Protein AF-A0A0L0FRS9-F1 (afdb_monomer_lite)

Structure (mmCIF, N/CA/C/O backbone):
data_AF-A0A0L0FRS9-F1
#
_entry.id   AF-A0A0L0FRS9-F1
#
loop_
_atom_site.group_PDB
_atom_site.id
_atom_site.type_symbol
_atom_site.label_atom_id
_atom_site.label_alt_id
_atom_site.label_comp_id
_atom_site.label_asym_id
_atom_site.label_entity_id
_atom_site.label_seq_id
_atom_site.pdbx_PDB_ins_code
_atom_site.Cartn_x
_atom_site.Cartn_y
_atom_site.Cartn_z
_atom_site.occupancy
_atom_site.B_iso_or_equiv
_atom_site.auth_seq_id
_atom_site.auth_comp_id
_atom_site.auth_asym_id
_atom_site.auth_atom_id
_atom_site.pdbx_PDB_model_num
ATOM 1 N N . MET A 1 1 ? -56.868 -21.642 23.048 1.00 37.38 1 MET A N 1
ATOM 2 C CA . MET A 1 1 ? -56.688 -20.614 21.999 1.00 37.38 1 MET A CA 1
ATOM 3 C C . MET A 1 1 ? -56.223 -19.341 22.677 1.00 37.38 1 MET A C 1
ATOM 5 O O . MET A 1 1 ? -56.999 -18.758 23.416 1.00 37.38 1 MET A O 1
ATOM 9 N N . VAL A 1 2 ? -54.951 -18.974 22.516 1.00 38.16 2 VAL A N 1
ATOM 10 C CA . VAL A 1 2 ? -54.366 -17.758 23.103 1.00 38.16 2 VAL A CA 1
ATOM 11 C C . VAL A 1 2 ? -53.913 -16.882 21.944 1.00 38.16 2 VAL A C 1
ATOM 13 O O . VAL A 1 2 ? -52.979 -17.229 21.225 1.00 38.16 2 VAL A O 1
ATOM 16 N N . THR A 1 3 ? -54.625 -15.785 21.719 1.00 43.91 3 THR A N 1
ATOM 17 C CA . THR A 1 3 ? -54.303 -14.770 20.715 1.00 43.91 3 THR A CA 1
ATOM 18 C C . THR A 1 3 ? -53.124 -13.932 21.205 1.00 43.91 3 THR A C 1
ATOM 20 O O . THR A 1 3 ? -53.215 -13.265 22.235 1.00 43.91 3 THR A O 1
ATOM 23 N N . LYS A 1 4 ? -52.000 -13.988 20.480 1.00 41.03 4 LYS A N 1
ATOM 24 C CA . LYS A 1 4 ? -50.838 -13.119 20.706 1.00 41.03 4 LYS A CA 1
ATOM 25 C C . LYS A 1 4 ? -51.146 -11.714 20.188 1.00 41.03 4 LYS A C 1
ATOM 27 O O . LYS A 1 4 ? -51.546 -11.548 19.042 1.00 41.03 4 LYS A O 1
ATOM 32 N N . ASN A 1 5 ? -50.946 -10.730 21.055 1.00 41.44 5 ASN A N 1
ATOM 33 C CA . ASN A 1 5 ? -51.099 -9.307 20.781 1.00 41.44 5 ASN A CA 1
ATOM 34 C C . ASN A 1 5 ? -49.803 -8.786 20.120 1.00 41.44 5 ASN A C 1
ATOM 36 O O . ASN A 1 5 ? -48.741 -8.867 20.734 1.00 41.44 5 ASN A O 1
ATOM 40 N N . THR A 1 6 ? -49.863 -8.323 18.867 1.00 46.88 6 THR A N 1
ATOM 41 C CA . THR A 1 6 ? -48.696 -7.955 18.029 1.00 46.88 6 THR A CA 1
ATOM 42 C C . THR A 1 6 ? -48.526 -6.444 17.807 1.00 46.88 6 THR A C 1
ATOM 44 O O . THR A 1 6 ? -47.939 -6.038 16.810 1.00 46.88 6 THR A O 1
ATOM 47 N N . ASN A 1 7 ? -48.993 -5.591 18.721 1.00 46.62 7 ASN A N 1
ATOM 48 C CA . ASN A 1 7 ? -49.050 -4.136 18.499 1.00 46.62 7 ASN A CA 1
ATOM 49 C C . ASN A 1 7 ? -48.076 -3.301 19.354 1.00 46.62 7 ASN A C 1
ATOM 51 O O . ASN A 1 7 ? -48.484 -2.295 19.920 1.00 46.62 7 ASN A O 1
ATOM 55 N N . THR A 1 8 ? -46.789 -3.660 19.446 1.00 47.56 8 THR A N 1
ATOM 56 C CA . THR A 1 8 ? -45.840 -2.889 20.292 1.00 47.56 8 THR A CA 1
ATOM 57 C C . THR A 1 8 ? -44.592 -2.344 19.594 1.00 47.56 8 THR A C 1
ATOM 59 O O . THR A 1 8 ? -43.679 -1.887 20.274 1.00 47.56 8 THR A O 1
ATOM 62 N N . TYR A 1 9 ? -44.528 -2.335 18.257 1.00 43.47 9 TYR A N 1
ATOM 63 C CA . TYR A 1 9 ? -43.332 -1.852 17.535 1.00 43.47 9 TYR A CA 1
ATOM 64 C C . TYR A 1 9 ? -43.562 -0.686 16.560 1.00 43.47 9 TYR A C 1
ATOM 66 O O . TYR A 1 9 ? -42.616 -0.269 15.901 1.00 43.47 9 TYR A O 1
ATOM 74 N N . ALA A 1 10 ? -44.773 -0.125 16.473 1.00 44.00 10 ALA A N 1
ATOM 75 C CA . ALA A 1 10 ? -45.088 0.890 15.459 1.00 44.00 10 ALA A CA 1
ATOM 76 C C . ALA A 1 10 ? -44.989 2.359 15.931 1.00 44.00 10 ALA A C 1
ATOM 78 O O . ALA A 1 10 ? -45.023 3.254 15.096 1.00 44.00 10 ALA A O 1
ATOM 79 N N . GLU A 1 11 ? -44.823 2.643 17.228 1.00 46.72 11 GLU A N 1
ATOM 80 C CA . GLU A 1 11 ? -44.980 4.018 17.756 1.00 46.72 11 GLU A CA 1
ATOM 81 C C . GLU A 1 11 ? -43.671 4.791 18.016 1.00 46.72 11 GLU A C 1
ATOM 83 O O . GLU A 1 11 ? -43.695 5.871 18.594 1.00 46.72 11 GLU A O 1
ATOM 88 N N . ALA A 1 12 ? -42.509 4.297 17.575 1.00 47.94 12 ALA A N 1
ATOM 89 C CA . ALA A 1 12 ? -41.225 4.960 17.856 1.00 47.94 12 ALA A CA 1
ATOM 90 C C . ALA A 1 12 ? -40.690 5.881 16.735 1.00 47.94 12 ALA A C 1
ATOM 92 O O . ALA A 1 12 ? -39.580 6.390 16.868 1.00 47.94 12 ALA A O 1
ATOM 93 N N . TYR A 1 13 ? -41.427 6.096 15.636 1.00 48.31 13 TYR A N 1
ATOM 94 C CA . TYR A 1 13 ? -40.872 6.715 14.414 1.00 48.31 13 TYR A CA 1
ATOM 95 C C . TYR A 1 13 ? -41.538 8.013 13.925 1.00 48.31 13 TYR A C 1
ATOM 97 O O . TYR A 1 13 ? -41.206 8.491 12.843 1.00 48.31 13 TYR A O 1
ATOM 105 N N . THR A 1 14 ? -42.430 8.637 14.695 1.00 45.31 14 THR A N 1
ATOM 106 C CA . THR A 1 14 ? -43.200 9.814 14.236 1.00 45.31 14 THR A CA 1
ATOM 107 C C . THR A 1 14 ? -42.807 11.123 14.927 1.00 45.31 14 THR A C 1
ATOM 109 O O . THR A 1 14 ? -43.675 11.872 15.363 1.00 45.31 14 THR A O 1
ATOM 112 N N . GLY A 1 15 ? -41.508 11.420 15.044 1.00 51.38 15 GLY A N 1
ATOM 113 C CA . GLY A 1 15 ? -41.065 12.644 15.728 1.00 51.38 15 GLY A CA 1
ATOM 114 C C . GLY A 1 15 ? -39.649 13.129 15.422 1.00 51.38 15 GLY A C 1
ATOM 115 O O . GLY A 1 15 ? -38.992 13.632 16.326 1.00 51.38 15 GLY A O 1
ATOM 116 N N . ILE A 1 16 ? -39.148 12.966 14.192 1.00 53.19 16 ILE A N 1
ATOM 117 C CA . ILE A 1 16 ? -37.886 13.603 13.777 1.00 53.19 16 ILE A CA 1
ATOM 118 C C . ILE A 1 16 ? -38.237 14.828 12.932 1.00 53.19 16 ILE A C 1
ATOM 120 O O . ILE A 1 16 ? -38.510 14.724 11.738 1.00 53.19 16 ILE A O 1
ATOM 124 N N . GLU A 1 17 ? -38.273 15.987 13.586 1.00 50.19 17 GLU A N 1
ATOM 125 C CA . GLU A 1 17 ? -38.340 17.288 12.924 1.00 50.19 17 GLU A CA 1
ATOM 126 C C . GLU A 1 17 ? -37.069 17.521 12.087 1.00 50.19 17 GLU A C 1
ATOM 128 O O . GLU A 1 17 ? -35.946 17.217 12.499 1.00 50.19 17 GLU A O 1
ATOM 133 N N . SER A 1 18 ? -37.256 18.060 10.883 1.00 51.78 18 SER A N 1
ATOM 134 C CA . SER A 1 18 ? -36.293 18.140 9.777 1.00 51.78 18 SER A CA 1
ATOM 135 C C . SER A 1 18 ? -35.159 19.169 9.943 1.00 51.78 18 SER A C 1
ATOM 137 O O . SER A 1 18 ? -34.727 19.763 8.956 1.00 51.78 18 SER A O 1
ATOM 139 N N . HIS A 1 19 ? -34.671 19.409 11.163 1.00 51.22 19 HIS A N 1
ATOM 140 C CA . HIS A 1 19 ? -33.662 20.444 11.444 1.00 51.22 19 HIS A CA 1
ATOM 141 C C . HIS A 1 19 ? -32.452 19.977 12.266 1.00 51.22 19 HIS A C 1
ATOM 143 O O . HIS A 1 19 ? -31.653 20.804 12.697 1.00 51.22 19 HIS A O 1
ATOM 149 N N . THR A 1 20 ? -32.264 18.673 12.467 1.00 54.16 20 THR A N 1
ATOM 150 C CA . THR A 1 20 ? -31.063 18.162 13.146 1.00 54.16 20 THR A CA 1
ATOM 151 C C . THR A 1 20 ? -29.891 18.035 12.173 1.00 54.16 20 THR A C 1
ATOM 153 O O . THR A 1 20 ? -29.997 17.396 11.126 1.00 54.16 20 THR A O 1
ATOM 156 N N . GLU A 1 21 ? -28.760 18.666 12.508 1.00 57.66 21 GLU A N 1
ATOM 157 C CA . GLU A 1 21 ? -27.527 18.550 11.728 1.00 57.66 21 GLU A CA 1
ATOM 158 C C . GLU A 1 21 ? -27.094 17.073 11.616 1.00 57.66 21 GLU A C 1
ATOM 160 O O . GLU A 1 21 ? -27.152 16.339 12.609 1.00 57.66 21 GLU A O 1
ATOM 165 N N . PRO A 1 22 ? -26.581 16.621 10.454 1.00 63.94 22 PRO A N 1
ATOM 166 C CA . 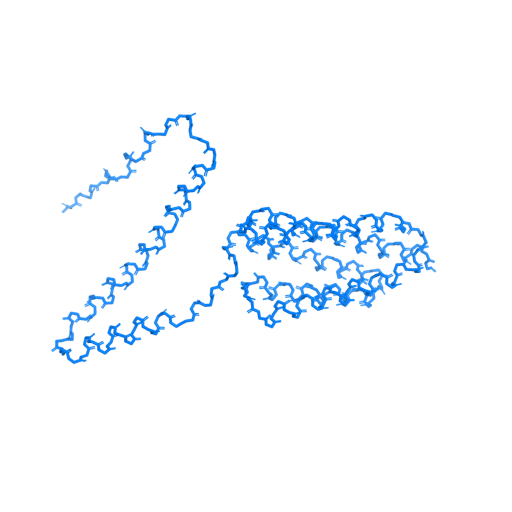PRO A 1 22 ? -26.162 15.231 10.237 1.00 63.94 22 PRO A CA 1
ATOM 167 C C . PRO A 1 22 ? -25.192 14.681 11.299 1.00 63.94 22 PRO A C 1
ATOM 169 O O . PRO A 1 22 ? -25.217 13.489 11.608 1.00 63.94 22 PRO A O 1
ATOM 172 N N . ALA A 1 23 ? -24.368 15.545 11.902 1.00 57.12 23 ALA A N 1
ATOM 173 C CA . ALA A 1 23 ? -23.442 15.181 12.974 1.00 57.12 23 ALA A CA 1
ATOM 174 C C . ALA A 1 23 ? -24.155 14.741 14.270 1.00 57.12 23 ALA A C 1
ATOM 176 O O . ALA A 1 23 ? -23.686 13.832 14.957 1.00 57.12 23 ALA A O 1
ATOM 177 N N . GLN A 1 24 ? -25.312 15.331 14.587 1.00 57.97 24 GLN A N 1
ATOM 178 C CA . GLN A 1 24 ? -26.098 14.984 15.775 1.00 57.97 24 GLN A CA 1
ATOM 179 C C . GLN A 1 24 ? -26.819 13.645 15.596 1.00 57.97 24 GLN A C 1
ATOM 181 O O . GLN A 1 24 ? -26.831 12.821 16.512 1.00 57.97 24 GLN A O 1
ATOM 186 N N . VAL A 1 25 ? -27.328 13.379 14.389 1.00 61.56 25 VAL A N 1
ATOM 187 C CA . VAL A 1 25 ? -27.916 12.078 14.032 1.00 61.56 25 VAL A CA 1
ATOM 188 C C . VAL A 1 25 ? -26.867 10.968 14.147 1.00 61.56 25 VAL A C 1
ATOM 190 O O . VAL A 1 25 ? -27.149 9.901 14.694 1.00 61.56 25 VAL A O 1
ATOM 193 N N . TYR A 1 26 ? -25.629 11.234 13.719 1.00 57.38 26 TYR A N 1
ATOM 194 C CA . TYR A 1 26 ? -24.522 10.285 13.836 1.00 57.38 26 TYR A CA 1
ATOM 195 C C . TYR A 1 26 ? -24.158 9.968 15.295 1.00 57.38 26 TYR A C 1
ATOM 197 O O . TYR A 1 26 ? -24.044 8.798 15.666 1.00 57.38 26 TYR A O 1
ATOM 205 N N . GLN A 1 27 ? -24.044 10.990 16.151 1.00 60.09 27 GLN A N 1
ATOM 206 C CA . GLN A 1 27 ? -23.798 10.793 17.585 1.00 60.09 27 GLN A CA 1
ATOM 207 C C . GLN A 1 27 ? -24.930 10.008 18.264 1.00 60.09 27 GLN A C 1
ATOM 209 O O . GLN A 1 27 ? -24.672 9.130 19.091 1.00 60.09 27 GLN A O 1
ATOM 214 N N . GLN A 1 28 ? -26.183 10.262 17.883 1.00 62.50 28 GLN A N 1
ATOM 215 C CA . GLN A 1 28 ? -27.337 9.557 18.434 1.00 62.50 28 GLN A CA 1
ATOM 216 C C . GLN A 1 28 ? -27.402 8.090 17.974 1.00 62.50 28 GLN A C 1
ATOM 218 O O . GLN A 1 28 ? -27.728 7.210 18.773 1.00 62.50 28 GLN A O 1
ATOM 223 N N . MET A 1 29 ? -27.021 7.790 16.729 1.00 53.00 29 MET A N 1
ATOM 224 C CA . MET A 1 29 ? -26.897 6.411 16.237 1.00 53.00 29 MET A CA 1
ATOM 225 C C . MET A 1 29 ? -25.756 5.647 16.923 1.00 53.00 29 MET A C 1
ATOM 227 O O . MET A 1 29 ? -25.949 4.490 17.304 1.00 53.00 29 MET A O 1
ATOM 231 N N . GLN A 1 30 ? -24.608 6.290 17.161 1.00 63.16 30 GLN A N 1
ATOM 232 C CA . GLN A 1 30 ? -23.502 5.718 17.943 1.00 63.16 30 GLN A CA 1
ATOM 233 C C . GLN A 1 30 ? -23.942 5.407 19.387 1.00 63.16 30 GLN A C 1
ATOM 235 O O . GLN A 1 30 ? -23.696 4.309 19.889 1.00 63.16 30 GLN A O 1
ATOM 240 N N . TYR A 1 31 ? -24.703 6.306 20.019 1.00 58.38 31 TYR A N 1
ATOM 241 C CA . TYR A 1 31 ? -25.291 6.079 21.344 1.00 58.38 31 TYR A CA 1
ATOM 242 C C . TYR A 1 31 ? -26.267 4.886 21.370 1.00 58.38 31 TYR A C 1
ATOM 244 O O . TYR A 1 31 ? -26.213 4.046 22.272 1.00 58.38 31 TYR A O 1
ATOM 252 N N . ILE A 1 32 ? -27.142 4.756 20.365 1.00 51.16 32 ILE A N 1
ATOM 253 C CA . ILE A 1 32 ? -28.101 3.641 20.262 1.00 51.16 32 ILE A CA 1
ATOM 254 C C . ILE A 1 32 ? -27.383 2.307 19.996 1.00 51.16 32 ILE A C 1
ATOM 256 O O . ILE A 1 32 ? -27.728 1.297 20.617 1.00 51.16 32 ILE A O 1
ATOM 260 N N . SER A 1 33 ? -26.362 2.298 19.134 1.00 46.59 33 SER A N 1
ATOM 261 C CA . SER A 1 33 ? -25.529 1.122 18.846 1.00 46.59 33 SER A CA 1
ATOM 262 C C . SER A 1 33 ? -24.815 0.625 20.103 1.00 46.59 33 SER A C 1
ATOM 264 O O . SER A 1 33 ? -24.936 -0.554 20.456 1.00 46.59 33 SER A O 1
ATOM 266 N N . GLN A 1 34 ? -24.184 1.532 20.859 1.00 46.06 34 GLN A N 1
ATOM 267 C CA . GLN A 1 34 ? -23.571 1.204 22.148 1.00 46.06 34 GLN A CA 1
ATOM 268 C C . GLN A 1 34 ? -24.597 0.620 23.124 1.00 46.06 34 GLN A C 1
ATOM 270 O O . GLN A 1 34 ? -24.353 -0.439 23.701 1.00 46.06 34 GLN A O 1
ATOM 275 N N . ARG A 1 35 ? -25.791 1.220 23.228 1.00 47.22 35 ARG A N 1
ATOM 276 C CA . ARG A 1 35 ? -26.872 0.737 24.104 1.00 47.22 35 ARG A CA 1
ATOM 277 C C . ARG A 1 35 ? -27.397 -0.646 23.701 1.00 47.22 35 ARG A C 1
ATOM 279 O O . ARG A 1 35 ? -27.807 -1.416 24.570 1.00 47.22 35 ARG A O 1
ATOM 286 N N . SER A 1 36 ? -27.391 -0.980 22.409 1.00 41.66 36 SER A N 1
ATOM 287 C CA . SER A 1 36 ? -27.790 -2.304 21.910 1.00 41.66 36 SER A CA 1
ATOM 288 C C . SER A 1 36 ? -26.785 -3.393 22.301 1.00 41.66 36 SER A C 1
ATOM 290 O O . SER A 1 36 ? -27.190 -4.442 22.805 1.00 41.66 36 SER A O 1
ATOM 292 N N . LYS A 1 37 ? -25.478 -3.099 22.206 1.00 44.72 37 LYS A N 1
ATOM 293 C CA . LYS A 1 37 ? -24.411 -3.982 22.694 1.00 44.72 37 LYS A CA 1
ATOM 294 C C . LYS A 1 37 ? -24.530 -4.168 24.206 1.00 44.72 37 LYS A C 1
ATOM 296 O O . LYS A 1 37 ? -24.526 -5.302 24.675 1.00 44.72 37 LYS A O 1
ATOM 301 N N . THR A 1 38 ? -24.779 -3.095 24.965 1.00 49.81 38 THR A N 1
ATOM 302 C CA . THR A 1 38 ? -25.025 -3.184 26.416 1.00 49.81 38 THR A CA 1
ATOM 303 C C . THR A 1 38 ? -26.225 -4.074 26.753 1.00 49.81 38 THR A C 1
ATOM 305 O O . THR A 1 38 ? -26.161 -4.835 27.712 1.00 49.81 38 THR A O 1
ATOM 308 N N . LYS A 1 39 ? -27.309 -4.042 25.964 1.00 43.44 39 LYS A N 1
ATOM 309 C CA . LYS A 1 39 ? -28.470 -4.926 26.171 1.00 43.44 39 LYS A CA 1
ATOM 310 C C . LYS A 1 39 ? -28.154 -6.401 25.915 1.00 43.44 39 LYS A C 1
ATOM 312 O O . LYS A 1 39 ? -28.659 -7.235 26.660 1.00 43.44 39 LYS A O 1
ATOM 317 N N . SER A 1 40 ? -27.319 -6.717 24.923 1.00 46.72 40 SER A N 1
ATOM 318 C CA . SER A 1 40 ? -26.850 -8.092 24.682 1.00 46.72 40 SER A CA 1
ATOM 319 C C . SER A 1 40 ? -26.053 -8.620 25.878 1.00 46.72 40 SER A C 1
ATOM 321 O O . SER A 1 40 ? -26.338 -9.704 26.380 1.00 46.72 40 SER A O 1
ATOM 323 N N . TYR A 1 41 ? -25.142 -7.801 26.417 1.00 46.06 41 TYR A N 1
ATOM 324 C CA . TYR A 1 41 ? -24.393 -8.126 27.636 1.00 46.06 41 TYR A CA 1
ATOM 325 C C . TYR A 1 41 ? -25.298 -8.307 28.860 1.00 46.06 41 TYR A C 1
ATOM 327 O O . TYR A 1 41 ? -25.088 -9.210 29.666 1.00 46.06 41 TYR A O 1
ATOM 335 N N . LEU A 1 42 ? -26.331 -7.472 29.003 1.00 47.16 42 LEU A N 1
ATOM 336 C CA . LEU A 1 42 ? -27.307 -7.605 30.087 1.00 47.16 42 LEU A CA 1
ATOM 337 C C . LEU A 1 42 ? -28.139 -8.891 29.967 1.00 47.16 42 LEU A C 1
ATOM 339 O O . LEU A 1 42 ? -28.528 -9.452 30.988 1.00 47.16 42 LEU A O 1
ATOM 343 N N . TYR A 1 43 ? -28.389 -9.383 28.752 1.00 52.94 43 TYR A N 1
ATOM 344 C CA . TYR A 1 43 ? -29.100 -10.644 28.530 1.00 52.94 43 TYR A CA 1
ATOM 345 C C . TYR A 1 43 ? -28.265 -11.855 28.971 1.00 52.94 43 TYR A C 1
ATOM 347 O O . TYR A 1 43 ? -28.778 -12.735 29.660 1.00 52.94 43 TYR A O 1
ATOM 355 N N . GLU A 1 44 ? -26.967 -11.866 28.661 1.00 49.75 44 GLU A N 1
ATOM 356 C CA . GLU A 1 44 ? -26.036 -12.901 29.133 1.00 49.75 44 GLU A CA 1
ATOM 357 C C . GLU A 1 44 ? -25.843 -12.853 30.657 1.00 49.75 44 GLU A C 1
ATOM 359 O O . GLU A 1 44 ? -25.866 -13.889 31.320 1.00 49.75 44 GLU A O 1
ATOM 364 N N . LEU A 1 45 ? -25.755 -11.655 31.246 1.00 53.62 45 LEU A N 1
ATOM 365 C CA . LEU A 1 45 ? -25.725 -11.469 32.704 1.00 53.62 45 LEU A CA 1
ATOM 366 C C . LEU A 1 45 ? -27.003 -11.979 33.389 1.00 53.62 45 LEU A C 1
ATOM 368 O O . LEU A 1 45 ? -26.922 -12.585 34.458 1.00 53.62 45 LEU A O 1
ATOM 372 N N . ASN A 1 46 ? -28.170 -11.783 32.770 1.00 52.91 46 ASN A N 1
ATOM 373 C CA . ASN A 1 46 ? -29.439 -12.306 33.280 1.00 52.91 46 ASN A CA 1
ATOM 374 C C . ASN A 1 46 ? -29.522 -13.839 33.175 1.00 52.91 46 ASN A C 1
ATOM 376 O O . ASN A 1 46 ? -30.030 -14.478 34.094 1.00 52.91 46 ASN A O 1
ATOM 380 N N . ALA A 1 47 ? -28.961 -14.445 32.125 1.00 55.50 47 ALA A N 1
ATOM 381 C CA . ALA A 1 47 ? -28.875 -15.902 32.007 1.00 55.50 47 ALA A CA 1
ATOM 382 C C . ALA A 1 47 ? -27.953 -16.521 33.080 1.00 55.50 47 ALA A C 1
ATOM 384 O O . ALA A 1 47 ? -28.266 -17.565 33.652 1.00 55.50 47 ALA A O 1
ATOM 385 N N . VAL A 1 48 ? -26.846 -15.851 33.416 1.00 54.78 48 VAL A N 1
ATOM 386 C CA . VAL A 1 48 ? -25.952 -16.263 34.514 1.00 54.78 48 VAL A CA 1
ATOM 387 C C . VAL A 1 48 ? -26.630 -16.083 35.879 1.00 54.78 48 VAL A C 1
ATOM 389 O O . VAL A 1 48 ? -26.507 -16.950 36.744 1.00 54.78 48 VAL A O 1
ATOM 392 N N . SER A 1 49 ? -27.402 -15.007 36.062 1.00 54.84 49 SER A N 1
ATOM 393 C CA . SER A 1 49 ? -28.241 -14.790 37.249 1.00 54.84 49 SER A CA 1
ATOM 394 C C . SER A 1 49 ? -29.217 -15.953 37.483 1.00 54.84 49 SER A C 1
ATOM 396 O O . SER A 1 49 ? -29.318 -16.440 38.610 1.00 54.84 49 SER A O 1
ATOM 398 N N . ASP A 1 50 ? -29.875 -16.464 36.439 1.00 56.41 50 ASP A N 1
ATOM 399 C CA . ASP A 1 50 ? -30.818 -17.587 36.561 1.00 56.41 50 ASP A CA 1
ATOM 400 C C . ASP A 1 50 ? -30.148 -18.903 36.993 1.00 56.41 50 ASP A C 1
ATOM 402 O O . ASP A 1 50 ? -30.715 -19.657 37.785 1.00 56.41 50 ASP A O 1
ATOM 406 N N . ILE A 1 51 ? -28.906 -19.159 36.572 1.00 56.53 51 ILE A N 1
ATOM 407 C CA . ILE A 1 51 ? -28.141 -20.343 37.004 1.00 56.53 51 ILE A CA 1
ATOM 408 C C . ILE A 1 51 ? -27.768 -20.252 38.494 1.00 56.53 51 ILE A C 1
ATOM 410 O O . ILE A 1 51 ? -27.812 -21.253 39.211 1.00 56.53 51 ILE A O 1
ATOM 414 N N . THR A 1 52 ? -27.473 -19.052 39.009 1.00 54.16 52 THR A N 1
ATOM 415 C CA . THR A 1 52 ? -27.130 -18.860 40.435 1.00 54.16 52 THR A CA 1
ATOM 416 C C . THR A 1 52 ? -28.305 -19.068 41.397 1.00 54.16 52 THR A C 1
ATOM 418 O O . THR A 1 52 ? -28.096 -19.150 42.610 1.00 54.16 52 THR A O 1
ATOM 421 N N . LYS A 1 53 ? -29.535 -19.192 40.881 1.00 58.78 53 LYS A N 1
ATOM 422 C CA . LYS A 1 53 ? -30.743 -19.479 41.666 1.00 58.78 53 LYS A CA 1
ATOM 423 C C . LYS A 1 53 ? -30.819 -20.933 42.151 1.00 58.78 53 LYS A C 1
ATOM 425 O O . LYS A 1 53 ? -31.547 -21.210 43.094 1.00 58.78 53 LYS A O 1
ATOM 430 N N . TYR A 1 54 ? -30.060 -21.842 41.539 1.00 56.91 54 TYR A N 1
ATOM 431 C CA . TYR A 1 54 ? -30.056 -23.273 41.875 1.00 56.91 54 TYR A CA 1
ATOM 432 C C . TYR A 1 54 ? -28.913 -23.688 42.813 1.00 56.91 54 TYR A C 1
ATOM 434 O O . TYR A 1 54 ? -28.839 -24.844 43.224 1.00 56.91 54 TYR A O 1
ATOM 442 N N . PHE A 1 55 ? -28.034 -22.751 43.176 1.00 54.81 55 PHE A N 1
ATOM 443 C CA . PHE A 1 55 ? -26.910 -22.983 44.077 1.00 54.81 55 PHE A CA 1
ATOM 444 C C . PHE A 1 55 ? -27.052 -22.087 45.318 1.00 54.81 55 PHE A C 1
ATOM 446 O O . PHE A 1 55 ? -26.533 -20.970 45.367 1.00 54.81 55 PHE A O 1
ATOM 453 N N . ASP A 1 56 ? -27.755 -22.585 46.339 1.00 53.06 56 ASP A N 1
ATOM 454 C CA . ASP A 1 56 ? -27.918 -21.945 47.657 1.00 53.06 56 ASP A CA 1
ATOM 455 C C . ASP A 1 56 ? -26.687 -22.147 48.555 1.00 53.06 56 ASP A C 1
ATOM 457 O O . ASP A 1 56 ? -26.762 -22.572 49.706 1.00 53.06 56 ASP A O 1
ATOM 461 N N . LEU A 1 57 ? -25.506 -21.839 48.020 1.00 53.06 57 LEU A N 1
ATOM 462 C CA . LEU A 1 57 ? -24.269 -21.818 48.790 1.00 53.06 57 LEU A CA 1
ATOM 463 C C . LEU A 1 57 ? -23.751 -20.375 48.835 1.00 53.06 57 LEU A C 1
ATOM 465 O O . LEU A 1 57 ? -23.217 -19.893 47.831 1.00 53.06 57 LEU A O 1
ATOM 469 N N . PRO A 1 58 ? -23.887 -19.664 49.975 1.00 54.00 58 PRO A N 1
ATOM 470 C CA . PRO A 1 58 ? -23.465 -18.265 50.092 1.00 54.00 58 PRO A CA 1
ATOM 471 C C . PRO A 1 58 ? -21.967 -18.072 49.799 1.00 54.00 58 PRO A C 1
ATOM 473 O O . PRO A 1 58 ? -21.571 -17.023 49.307 1.00 54.00 58 PRO A O 1
ATOM 476 N N . VAL A 1 59 ? -21.156 -19.119 49.984 1.00 52.03 59 VAL A N 1
ATOM 477 C CA . VAL A 1 59 ? -19.710 -19.131 49.702 1.00 52.03 59 VAL A CA 1
ATOM 478 C C . VAL A 1 59 ? -19.388 -19.174 48.196 1.00 52.03 59 VAL A C 1
ATOM 480 O O . VAL A 1 59 ? -18.355 -18.664 47.771 1.00 52.03 59 VAL A O 1
ATOM 483 N N . ILE A 1 60 ? -20.268 -19.735 47.357 1.00 52.22 60 ILE A N 1
ATOM 484 C CA . ILE A 1 60 ? -20.018 -19.873 45.910 1.00 52.22 60 ILE A CA 1
ATOM 485 C C . ILE A 1 60 ? -20.444 -18.611 45.149 1.00 52.22 60 ILE A C 1
ATOM 487 O O . ILE A 1 60 ? -19.798 -18.244 44.170 1.00 52.22 60 ILE A O 1
ATOM 491 N N . LYS A 1 61 ? -21.482 -17.898 45.607 1.00 50.53 61 LYS A N 1
ATOM 492 C CA . LYS A 1 61 ? -21.983 -16.689 44.928 1.00 50.53 61 LYS A CA 1
ATOM 493 C C . LYS A 1 61 ? -20.934 -15.581 44.839 1.00 50.53 61 LYS A C 1
ATOM 495 O O . LYS A 1 61 ? -20.813 -14.969 43.781 1.00 50.53 61 LYS A O 1
ATOM 500 N N . GLU A 1 62 ? -20.153 -15.355 45.890 1.00 53.84 62 GLU A N 1
ATOM 501 C CA . GLU A 1 62 ? -19.152 -14.281 45.925 1.00 53.84 62 GLU A CA 1
ATOM 502 C C . GLU A 1 62 ? -17.891 -14.636 45.118 1.00 53.84 62 GLU A C 1
ATOM 504 O O . GLU A 1 62 ? -17.374 -13.811 44.362 1.00 53.84 62 GLU A O 1
ATOM 509 N N . HIS A 1 63 ? -17.457 -15.900 45.173 1.00 52.59 63 HIS A N 1
ATOM 510 C CA . HIS A 1 63 ? -16.304 -16.375 44.406 1.00 52.59 63 HIS A CA 1
ATOM 511 C C . HIS A 1 63 ? -16.621 -16.486 42.908 1.00 52.59 63 HIS A C 1
ATOM 513 O O . HIS A 1 63 ? -15.849 -16.028 42.076 1.00 52.59 63 HIS A O 1
ATOM 519 N N . VAL A 1 64 ? -17.793 -17.007 42.534 1.00 54.09 64 VAL A N 1
ATOM 520 C CA . VAL A 1 64 ? -18.182 -17.140 41.123 1.00 54.09 64 VAL A CA 1
ATOM 521 C C . VAL A 1 64 ? -18.480 -15.779 40.502 1.00 54.09 64 VAL A C 1
ATOM 523 O O . VAL A 1 64 ? -18.013 -15.527 39.403 1.00 54.09 64 VAL A O 1
ATOM 526 N N . THR A 1 65 ? -19.172 -14.852 41.170 1.00 52.75 65 THR A N 1
ATOM 527 C CA . THR A 1 65 ? -19.433 -13.528 40.563 1.00 52.75 65 THR A CA 1
ATOM 528 C C . THR A 1 65 ? -18.184 -12.652 40.464 1.00 52.75 65 THR A C 1
ATOM 530 O O . THR A 1 65 ? -18.042 -11.937 39.471 1.00 52.75 65 THR A O 1
ATOM 533 N N . GLY A 1 66 ? -17.252 -12.741 41.420 1.00 52.88 66 GLY A N 1
ATOM 534 C CA . GLY A 1 66 ? -15.955 -12.063 41.353 1.00 52.88 66 GLY A CA 1
ATOM 535 C C . GLY A 1 66 ? -15.040 -12.650 40.276 1.00 52.88 66 GLY A C 1
ATOM 536 O O . GLY A 1 66 ? -14.512 -11.910 39.442 1.00 52.88 66 GLY A O 1
ATOM 537 N N . THR A 1 67 ? -14.911 -13.978 40.230 1.00 50.12 67 THR A N 1
ATOM 538 C CA . THR A 1 67 ? -14.054 -14.696 39.276 1.00 50.12 67 THR A CA 1
ATOM 539 C C . THR A 1 67 ? -14.634 -14.708 37.863 1.00 50.12 67 THR A C 1
ATOM 541 O O . THR A 1 67 ? -13.875 -14.588 36.917 1.00 50.12 67 THR A O 1
ATOM 544 N N . VAL A 1 68 ? -15.956 -14.760 37.670 1.00 52.25 68 VAL A N 1
ATOM 545 C CA . VAL A 1 68 ? -16.599 -14.709 36.340 1.00 52.25 68 VAL A CA 1
ATOM 546 C C . VAL A 1 68 ? -16.608 -13.287 35.776 1.00 52.25 68 VAL A C 1
ATOM 548 O O . VAL A 1 68 ? -16.339 -13.125 34.591 1.00 52.25 68 VAL A O 1
ATOM 551 N N . LYS A 1 69 ? -16.802 -12.234 36.590 1.00 49.47 69 LYS A N 1
ATOM 552 C CA . LYS A 1 69 ? -16.615 -10.847 36.113 1.00 49.47 69 LYS A CA 1
ATOM 553 C C . LYS A 1 69 ? -15.170 -10.564 35.724 1.00 49.47 69 LYS A C 1
ATOM 555 O O . LYS A 1 69 ? -14.946 -9.896 34.724 1.00 49.47 69 LYS A O 1
ATOM 560 N N . THR A 1 70 ? -14.199 -11.072 36.478 1.00 50.34 70 THR A N 1
ATOM 561 C CA . THR A 1 70 ? -12.775 -10.898 36.150 1.00 50.34 70 THR A CA 1
ATOM 562 C C . THR A 1 70 ? -12.309 -11.840 35.032 1.00 50.34 70 THR A C 1
ATOM 564 O O . T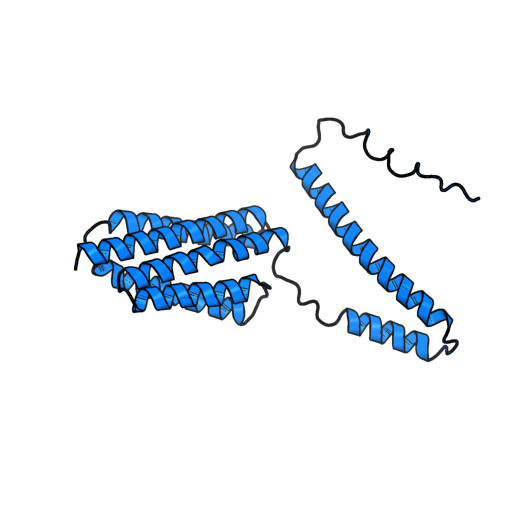HR A 1 70 ? -11.446 -11.443 34.245 1.00 50.34 70 THR A O 1
ATOM 567 N N . HIS A 1 71 ? -12.929 -13.022 34.868 1.00 45.91 71 HIS A N 1
ATOM 568 C CA . HIS A 1 71 ? -12.631 -13.951 33.771 1.00 45.91 71 HIS A CA 1
ATOM 569 C C . HIS A 1 71 ? -13.313 -13.632 32.428 1.00 45.91 71 HIS A C 1
ATOM 571 O O . HIS A 1 71 ? -12.716 -13.844 31.379 1.00 45.91 71 HIS A O 1
ATOM 577 N N . LEU A 1 72 ? -14.517 -13.052 32.423 1.00 47.94 72 LEU A N 1
ATOM 578 C CA . LEU A 1 72 ? -15.149 -12.523 31.200 1.00 47.94 72 LEU A CA 1
ATOM 579 C C . LEU A 1 72 ? -14.623 -11.134 30.825 1.00 47.94 72 LEU A C 1
ATOM 581 O O . LEU A 1 72 ? -14.642 -10.770 29.653 1.00 47.94 72 LEU A O 1
ATOM 585 N N . ALA A 1 73 ? -14.098 -10.375 31.792 1.00 45.38 73 ALA A N 1
ATOM 586 C CA . ALA A 1 73 ? -13.308 -9.176 31.517 1.00 45.38 73 ALA A CA 1
ATOM 587 C C . ALA A 1 73 ? -11.860 -9.497 31.104 1.00 45.38 73 ALA A C 1
ATOM 589 O O . ALA A 1 73 ? -11.136 -8.596 30.675 1.00 45.38 73 ALA A O 1
ATOM 590 N N . THR A 1 74 ? -11.403 -10.757 31.193 1.00 45.34 74 THR A N 1
ATOM 591 C CA . THR A 1 74 ? -10.085 -11.110 30.659 1.00 45.34 74 THR A CA 1
ATOM 592 C C . THR A 1 74 ? -10.154 -11.220 29.141 1.00 45.34 74 THR A C 1
ATOM 594 O O . THR A 1 74 ? -10.647 -12.185 28.567 1.00 45.34 74 THR A O 1
ATOM 597 N N . LYS A 1 75 ? -9.517 -10.232 28.505 1.00 48.50 75 LYS A N 1
ATOM 598 C CA . LYS A 1 75 ? -8.927 -10.294 27.161 1.00 48.50 75 LYS A CA 1
ATOM 599 C C . LYS A 1 75 ? -9.866 -10.172 25.956 1.00 48.50 75 LYS A C 1
ATOM 601 O O . LYS A 1 75 ? -9.538 -10.658 24.871 1.00 48.50 75 LYS A O 1
ATOM 606 N N . VAL A 1 76 ? -10.918 -9.357 26.041 1.00 55.69 76 VAL A N 1
ATOM 607 C CA . VAL A 1 76 ? -11.314 -8.618 24.829 1.00 55.69 76 VAL A CA 1
ATOM 608 C C . VAL A 1 76 ? -10.204 -7.603 24.564 1.00 55.69 76 VAL A C 1
ATOM 610 O O . VAL A 1 76 ? -10.210 -6.502 25.096 1.00 55.69 76 VAL A O 1
ATOM 613 N N . GLN A 1 77 ? -9.170 -8.028 23.833 1.00 59.78 77 GLN A N 1
ATOM 614 C CA . GLN A 1 77 ? -8.115 -7.133 23.377 1.00 59.78 77 GLN A CA 1
ATOM 615 C C . GLN A 1 77 ? -8.787 -6.055 22.529 1.00 59.78 77 GLN A C 1
ATOM 617 O O . GLN A 1 77 ? -9.350 -6.372 21.475 1.00 59.78 77 GLN A O 1
ATOM 622 N N . GLU A 1 78 ? -8.798 -4.840 23.070 1.00 81.50 78 GLU A N 1
ATOM 623 C CA . GLU A 1 78 ? -9.465 -3.679 22.501 1.00 81.50 78 GLU A CA 1
ATOM 624 C C . GLU A 1 78 ? -8.788 -3.342 21.169 1.00 81.50 78 GLU A C 1
ATOM 626 O O . GLU A 1 78 ? -7.560 -3.227 21.085 1.00 81.50 78 GLU A O 1
ATOM 631 N N . THR A 1 79 ? -9.575 -3.301 20.096 1.00 91.31 79 THR A N 1
ATOM 632 C CA . THR A 1 79 ? -9.074 -2.891 18.785 1.00 91.31 79 THR A CA 1
ATOM 633 C C . THR A 1 79 ? -8.777 -1.398 18.808 1.00 91.31 79 THR A C 1
ATOM 635 O O . THR A 1 79 ? -9.433 -0.637 19.512 1.00 91.31 79 THR A O 1
ATOM 638 N N . ILE A 1 80 ? -7.802 -0.952 18.015 1.00 93.31 80 ILE A N 1
ATOM 639 C CA . ILE A 1 80 ? -7.398 0.466 18.000 1.00 93.31 80 ILE A CA 1
ATOM 640 C C . ILE A 1 80 ? -8.467 1.407 17.423 1.00 93.31 80 ILE A C 1
ATOM 642 O O . ILE A 1 80 ? -8.369 2.616 17.596 1.00 93.31 80 ILE A O 1
ATOM 646 N N . MET A 1 81 ? -9.453 0.863 16.707 1.00 94.44 81 MET A N 1
ATOM 647 C CA . MET A 1 81 ? -10.580 1.602 16.148 1.00 94.44 81 MET A CA 1
ATOM 648 C C . MET A 1 81 ? -11.833 0.708 16.089 1.00 94.44 81 MET A C 1
ATOM 650 O O . MET A 1 81 ? -11.701 -0.523 16.163 1.00 94.44 81 MET A O 1
ATOM 654 N N . PRO A 1 82 ? -13.036 1.298 15.960 1.00 94.88 82 PRO A N 1
ATOM 655 C CA . PRO A 1 82 ? -14.273 0.554 15.728 1.00 94.88 82 PRO A CA 1
ATOM 656 C C . PRO A 1 82 ? -14.252 -0.279 14.434 1.00 94.88 82 PRO A C 1
ATOM 658 O O . PRO A 1 82 ? -13.547 0.042 13.473 1.00 94.88 82 PRO A O 1
ATOM 661 N N . GLU A 1 83 ? -15.048 -1.347 14.415 1.00 94.81 83 GLU A N 1
ATOM 662 C CA . GLU A 1 83 ? -15.097 -2.357 13.346 1.00 94.81 83 GLU A CA 1
ATOM 663 C C . GLU A 1 83 ? -15.495 -1.796 11.989 1.00 94.81 83 GLU A C 1
ATOM 665 O O . GLU A 1 83 ? -14.873 -2.120 10.978 1.00 94.81 83 GLU A O 1
ATOM 670 N N . GLU A 1 84 ? -16.456 -0.878 11.966 1.00 95.56 84 GLU A N 1
ATOM 671 C CA . GLU A 1 84 ? -16.929 -0.232 10.746 1.00 95.56 84 GLU A CA 1
ATOM 672 C C . GLU A 1 84 ? -15.822 0.504 9.972 1.00 95.56 84 GLU A C 1
ATOM 674 O O . GLU A 1 84 ? -15.916 0.668 8.752 1.00 95.56 84 GLU A O 1
ATOM 679 N N . TYR A 1 85 ? -14.768 0.934 10.668 1.00 96.94 85 TYR A N 1
ATOM 680 C CA . TYR A 1 85 ? -13.650 1.664 10.089 1.00 96.94 85 TYR A CA 1
ATOM 681 C C . TYR A 1 85 ? -12.547 0.706 9.645 1.00 96.94 85 TYR A C 1
ATOM 683 O O . TYR A 1 85 ? -12.174 0.719 8.468 1.00 96.94 85 TYR A O 1
ATOM 691 N N . TYR A 1 86 ? -12.066 -0.180 10.525 1.00 95.88 86 TYR A N 1
ATOM 692 C CA . TYR A 1 86 ? -10.977 -1.081 10.138 1.00 95.88 86 TYR A CA 1
ATOM 693 C C . TYR A 1 86 ? -11.397 -2.119 9.096 1.00 95.88 86 TYR A C 1
ATOM 695 O O . TYR A 1 86 ? -10.552 -2.554 8.315 1.00 95.88 86 TYR A O 1
ATOM 703 N N . ALA A 1 87 ? -12.687 -2.462 9.000 1.00 97.31 87 ALA A N 1
ATOM 704 C CA . ALA A 1 87 ? -13.202 -3.309 7.926 1.00 97.31 87 ALA A CA 1
ATOM 705 C C . ALA A 1 87 ? -12.922 -2.714 6.532 1.00 97.31 87 ALA A C 1
ATOM 707 O O . ALA A 1 87 ? -12.645 -3.452 5.587 1.00 97.31 87 ALA A O 1
ATOM 708 N N . ARG A 1 88 ? -12.909 -1.380 6.389 1.00 97.62 88 ARG A N 1
ATOM 709 C CA . ARG A 1 88 ? -12.563 -0.705 5.123 1.00 97.62 88 ARG A CA 1
ATOM 710 C C . ARG A 1 88 ? -11.094 -0.910 4.772 1.00 97.62 88 ARG A C 1
ATOM 712 O O . ARG A 1 88 ? -10.772 -1.233 3.629 1.00 97.62 88 ARG A O 1
ATOM 719 N N . CYS A 1 89 ? -10.212 -0.771 5.759 1.00 97.31 89 CYS A N 1
ATOM 720 C CA . CYS A 1 89 ? -8.783 -1.030 5.595 1.00 97.31 89 CYS A CA 1
ATOM 721 C C . CYS A 1 89 ? -8.519 -2.508 5.283 1.00 97.31 89 CYS A C 1
ATOM 723 O O . CYS A 1 89 ? -7.718 -2.816 4.404 1.00 97.31 89 CYS A O 1
ATOM 725 N N . PHE A 1 90 ? -9.243 -3.424 5.929 1.00 97.94 90 PHE A N 1
ATOM 726 C CA . PHE A 1 90 ? -9.168 -4.857 5.647 1.00 97.94 90 PHE A CA 1
ATOM 727 C C . PHE A 1 90 ? -9.551 -5.177 4.196 1.00 97.94 90 PHE A C 1
ATOM 729 O O . PHE A 1 90 ? -8.806 -5.850 3.482 1.00 97.94 90 PHE A O 1
ATOM 736 N N . ILE A 1 91 ? -10.683 -4.650 3.720 1.00 97.94 91 ILE A N 1
ATOM 737 C CA . ILE A 1 91 ? -11.137 -4.854 2.338 1.00 97.94 91 ILE A CA 1
ATOM 738 C C . ILE A 1 91 ? -10.120 -4.267 1.354 1.00 97.94 91 ILE A C 1
ATOM 740 O O . ILE A 1 91 ? -9.673 -4.965 0.445 1.00 97.94 91 ILE A O 1
ATOM 744 N N . THR A 1 92 ? -9.703 -3.016 1.553 1.00 97.69 92 THR A N 1
ATOM 745 C CA . THR A 1 92 ? -8.789 -2.328 0.624 1.00 97.69 92 THR A CA 1
ATOM 746 C C . THR A 1 92 ? -7.369 -2.885 0.629 1.00 97.69 92 THR A C 1
ATOM 748 O O . THR A 1 92 ? -6.704 -2.814 -0.402 1.00 97.69 92 THR A O 1
ATOM 751 N N . SER A 1 93 ? -6.931 -3.543 1.705 1.00 97.69 93 SER A N 1
ATOM 752 C CA . SER A 1 93 ? -5.633 -4.233 1.753 1.00 97.69 93 SER A CA 1
ATOM 753 C C . SER A 1 93 ? -5.489 -5.315 0.677 1.00 97.69 93 SER A C 1
ATOM 755 O O . SER A 1 93 ? -4.374 -5.602 0.245 1.00 97.69 93 SER A O 1
ATOM 757 N N . HIS A 1 94 ? -6.593 -5.879 0.172 1.00 97.88 94 HIS A N 1
ATOM 758 C CA . HIS A 1 94 ? -6.564 -6.842 -0.934 1.00 97.88 94 HIS A CA 1
ATOM 759 C C . HIS A 1 94 ? -6.062 -6.238 -2.256 1.00 97.88 94 HIS A C 1
ATOM 761 O O . HIS A 1 94 ? -5.628 -6.988 -3.129 1.00 97.88 94 HIS A O 1
ATOM 767 N N . LEU A 1 95 ? -6.052 -4.907 -2.410 1.00 96.94 95 LEU A N 1
ATOM 768 C CA . LEU A 1 95 ? -5.470 -4.254 -3.587 1.00 96.94 95 LEU A CA 1
ATOM 769 C C . LEU A 1 95 ? -3.976 -4.578 -3.741 1.00 96.94 95 LEU A C 1
ATOM 771 O O . LEU A 1 95 ? -3.511 -4.751 -4.864 1.00 96.94 95 LEU A O 1
ATOM 775 N N . SER A 1 96 ? -3.251 -4.768 -2.635 1.00 96.81 96 SER A N 1
ATOM 776 C CA . SER A 1 96 ? -1.832 -5.161 -2.640 1.00 96.81 96 SER A CA 1
ATOM 777 C C . SER A 1 96 ? -1.587 -6.529 -3.283 1.00 96.81 96 SER A C 1
ATOM 779 O O . SER A 1 96 ? -0.548 -6.746 -3.912 1.00 96.81 96 SER A O 1
ATOM 781 N N . MET A 1 97 ? -2.576 -7.428 -3.228 1.00 98.12 97 MET A N 1
ATOM 782 C CA . MET A 1 97 ? -2.525 -8.701 -3.949 1.00 98.12 97 MET A CA 1
ATOM 783 C C . MET A 1 97 ? -2.526 -8.485 -5.467 1.00 98.12 97 MET A C 1
ATOM 785 O O . MET A 1 97 ? -1.817 -9.192 -6.178 1.00 98.12 97 MET A O 1
ATOM 789 N N . MET A 1 98 ? -3.264 -7.490 -5.973 1.00 97.12 98 MET A N 1
ATOM 790 C CA . MET A 1 98 ? -3.295 -7.187 -7.408 1.00 97.12 98 MET A CA 1
ATOM 791 C C . MET A 1 98 ? -1.920 -6.746 -7.910 1.00 97.12 98 MET A C 1
ATOM 793 O O . MET A 1 98 ? -1.469 -7.249 -8.935 1.00 97.12 98 MET A O 1
ATOM 797 N N . SER A 1 99 ? -1.209 -5.893 -7.163 1.00 97.19 99 SER A N 1
ATOM 798 C CA . SER A 1 99 ? 0.176 -5.536 -7.500 1.00 97.19 99 SER A CA 1
ATOM 799 C C . SER A 1 99 ? 1.074 -6.770 -7.549 1.00 97.19 99 SER A C 1
ATOM 801 O O . SER A 1 99 ? 1.830 -6.936 -8.499 1.00 97.19 99 SER A O 1
ATOM 803 N N . SER A 1 100 ? 0.963 -7.683 -6.580 1.00 98.06 100 SER A N 1
ATOM 804 C CA . SER A 1 100 ? 1.731 -8.934 -6.607 1.00 98.06 100 SER A CA 1
ATOM 805 C C . SER A 1 100 ? 1.464 -9.747 -7.881 1.00 98.06 100 SER A C 1
ATOM 807 O O . SER A 1 100 ? 2.407 -10.135 -8.569 1.00 98.06 100 SER A O 1
ATOM 809 N N . VAL A 1 101 ? 0.192 -9.913 -8.260 1.00 98.44 101 VAL A N 1
ATOM 810 C CA . VAL A 1 101 ? -0.201 -10.613 -9.493 1.00 98.44 101 VAL A CA 1
ATOM 811 C C . VAL A 1 101 ? 0.356 -9.917 -10.739 1.00 98.44 101 VAL A C 1
ATOM 813 O O . VAL A 1 101 ? 0.935 -10.586 -11.590 1.00 98.44 101 VAL A O 1
ATOM 816 N N . VAL A 1 102 ? 0.243 -8.590 -10.850 1.00 98.00 102 VAL A N 1
ATOM 817 C CA . VAL A 1 102 ? 0.787 -7.835 -11.996 1.00 98.00 102 VAL A CA 1
ATOM 818 C C . VAL A 1 102 ? 2.308 -7.975 -12.072 1.00 98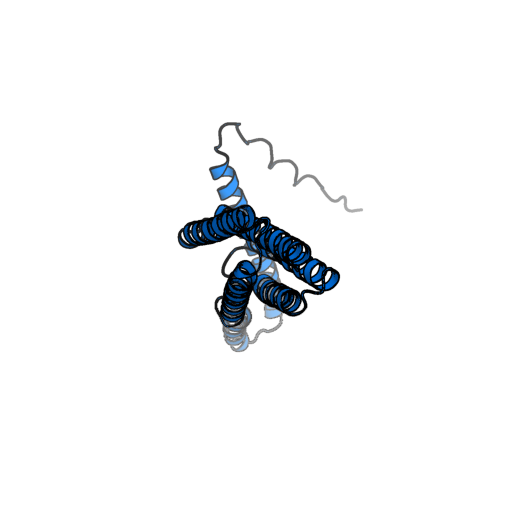.00 102 VAL A C 1
ATOM 820 O O . VAL A 1 102 ? 2.845 -8.236 -13.145 1.00 98.00 102 VAL A O 1
ATOM 823 N N . GLY A 1 103 ? 3.006 -7.863 -10.940 1.00 97.88 103 GLY A N 1
ATOM 824 C CA . GLY A 1 103 ? 4.453 -8.058 -10.873 1.00 97.88 103 GLY A CA 1
ATOM 825 C C . GLY A 1 103 ? 4.866 -9.458 -11.327 1.00 97.88 103 GLY A C 1
ATOM 826 O O . GLY A 1 103 ? 5.824 -9.591 -12.082 1.00 97.88 103 GLY A O 1
ATOM 827 N N . LEU A 1 104 ? 4.118 -10.494 -10.931 1.00 98.19 104 LEU A N 1
ATOM 828 C CA . LEU A 1 104 ? 4.352 -11.869 -11.374 1.00 98.19 104 LEU A CA 1
ATOM 829 C C . LEU A 1 104 ? 4.156 -12.026 -12.887 1.00 98.19 104 LEU A C 1
ATOM 831 O O . LEU A 1 104 ? 5.010 -12.608 -13.552 1.00 98.19 104 LEU A O 1
ATOM 835 N N . LEU A 1 105 ? 3.058 -11.492 -13.431 1.00 98.00 105 LEU A N 1
ATOM 836 C CA . LEU A 1 105 ? 2.741 -11.578 -14.862 1.00 98.00 105 LEU A CA 1
ATOM 837 C C . LEU A 1 105 ? 3.778 -10.866 -15.740 1.00 98.00 105 LEU A C 1
ATOM 839 O O . LEU A 1 105 ? 4.028 -11.303 -16.859 1.00 98.00 105 LEU A O 1
ATOM 843 N N . LEU A 1 106 ? 4.392 -9.799 -15.227 1.00 96.81 106 LEU A N 1
ATOM 844 C CA . LEU A 1 106 ? 5.434 -9.029 -15.910 1.00 96.81 106 LEU A CA 1
ATOM 845 C C . LEU A 1 106 ? 6.863 -9.527 -15.614 1.00 96.81 106 LEU A C 1
ATOM 847 O O . LEU A 1 106 ? 7.827 -8.927 -16.079 1.00 96.81 106 LEU A O 1
ATOM 851 N N . GLY A 1 107 ? 7.028 -10.613 -14.850 1.00 97.06 107 GLY A N 1
ATOM 852 C CA . GLY A 1 107 ? 8.340 -11.201 -14.545 1.00 97.06 107 GLY A CA 1
ATOM 853 C C . GLY A 1 107 ? 9.154 -10.475 -13.463 1.00 97.06 107 GLY A C 1
ATOM 854 O O . GLY A 1 107 ? 10.318 -10.805 -13.237 1.00 97.06 107 GLY A O 1
ATOM 855 N N . HIS A 1 108 ? 8.559 -9.526 -12.737 1.00 97.12 108 HIS A N 1
ATOM 856 C CA . HIS A 1 108 ? 9.205 -8.759 -11.664 1.00 97.12 108 HIS A CA 1
ATOM 857 C C . HIS A 1 108 ? 9.139 -9.489 -10.315 1.00 97.12 108 HIS A C 1
ATOM 859 O O . HIS A 1 108 ? 8.491 -9.030 -9.372 1.00 97.12 108 HIS A O 1
ATOM 865 N N . TYR A 1 109 ? 9.814 -10.634 -10.189 1.00 97.75 109 TYR A N 1
ATOM 866 C CA . TYR A 1 109 ? 9.685 -11.527 -9.022 1.00 97.75 109 TYR A CA 1
ATOM 867 C C . TYR A 1 109 ? 10.005 -10.868 -7.670 1.00 97.75 109 TYR A C 1
ATOM 869 O O . TYR A 1 109 ? 9.315 -11.121 -6.679 1.00 97.75 109 TYR A O 1
ATOM 877 N N . VAL A 1 110 ? 11.019 -9.997 -7.614 1.00 98.00 110 VAL A N 1
ATOM 878 C CA . VAL A 1 110 ? 11.391 -9.282 -6.378 1.00 98.00 110 VAL A CA 1
ATOM 879 C C . VAL A 1 110 ? 10.269 -8.335 -5.945 1.00 98.00 110 VAL A C 1
ATOM 881 O O . VAL A 1 110 ? 9.830 -8.380 -4.797 1.00 98.00 110 VAL A O 1
ATOM 884 N N . LEU A 1 111 ? 9.756 -7.521 -6.871 1.00 97.88 111 LEU A N 1
ATOM 885 C CA . LEU A 1 111 ? 8.685 -6.560 -6.593 1.00 97.88 111 LEU A CA 1
ATOM 886 C C . LEU A 1 111 ? 7.356 -7.266 -6.283 1.00 97.88 111 LEU A C 1
ATOM 888 O O . LEU A 1 111 ? 6.652 -6.877 -5.351 1.00 97.88 111 LEU A O 1
ATOM 892 N N . CYS A 1 112 ? 7.070 -8.367 -6.985 1.00 98.06 112 CYS A N 1
ATOM 893 C CA . CYS A 1 112 ? 5.963 -9.275 -6.690 1.00 98.06 112 CYS A CA 1
ATOM 894 C C . CYS A 1 112 ? 6.020 -9.788 -5.247 1.00 98.06 112 CYS A C 1
ATOM 896 O O . CYS A 1 112 ? 5.014 -9.737 -4.538 1.00 98.06 112 CYS A O 1
ATOM 898 N N . THR A 1 113 ? 7.192 -10.256 -4.804 1.00 98.44 113 THR A N 1
ATOM 899 C CA . THR A 1 113 ? 7.396 -10.786 -3.446 1.00 98.44 113 THR A CA 1
ATOM 900 C C . THR A 1 113 ? 7.190 -9.703 -2.390 1.00 98.44 113 THR A C 1
ATOM 902 O O . THR A 1 113 ? 6.546 -9.955 -1.375 1.00 98.44 113 THR A O 1
ATOM 905 N N . MET A 1 114 ? 7.669 -8.481 -2.641 1.00 98.38 114 MET A N 1
ATOM 906 C CA . MET A 1 114 ? 7.453 -7.350 -1.733 1.00 98.38 114 MET A CA 1
ATOM 907 C C . MET A 1 114 ? 5.967 -6.997 -1.607 1.00 98.38 114 MET A C 1
ATOM 909 O O . MET A 1 114 ? 5.460 -6.879 -0.493 1.00 98.38 114 MET A O 1
ATOM 913 N N . SER A 1 115 ? 5.248 -6.896 -2.728 1.00 98.25 115 SER A N 1
ATOM 914 C CA . SER A 1 115 ? 3.802 -6.627 -2.732 1.00 98.25 115 SER A CA 1
ATOM 915 C C . SER A 1 115 ? 2.996 -7.749 -2.068 1.00 98.25 115 SER A C 1
ATOM 917 O O . SER A 1 115 ? 2.048 -7.473 -1.332 1.00 98.25 115 SER A O 1
ATOM 919 N N . LEU A 1 116 ? 3.401 -9.011 -2.259 1.00 98.50 116 LEU A N 1
ATOM 920 C CA . LEU A 1 116 ? 2.807 -10.155 -1.566 1.00 98.50 116 LEU A CA 1
ATOM 921 C C . LEU A 1 116 ? 3.026 -10.066 -0.053 1.00 98.50 116 LEU A C 1
ATOM 923 O O . LEU A 1 116 ? 2.096 -10.293 0.715 1.00 98.50 116 LEU A O 1
ATOM 927 N N . GLY A 1 117 ? 4.241 -9.708 0.371 1.00 98.50 117 GLY A N 1
ATOM 928 C CA . GLY A 1 117 ? 4.577 -9.494 1.774 1.00 98.50 117 GLY A CA 1
ATOM 929 C C . GLY A 1 117 ? 3.687 -8.432 2.413 1.00 98.50 117 GLY A C 1
ATOM 930 O O . GLY A 1 117 ? 3.091 -8.703 3.451 1.00 98.50 117 GLY A O 1
ATOM 931 N N . VAL A 1 118 ? 3.541 -7.273 1.758 1.00 98.62 118 VAL A N 1
ATOM 932 C CA . VAL A 1 118 ? 2.648 -6.190 2.207 1.00 98.62 118 VAL A CA 1
ATOM 933 C C . VAL A 1 118 ? 1.214 -6.692 2.344 1.00 98.62 118 VAL A C 1
ATOM 935 O O . VAL A 1 118 ? 0.584 -6.469 3.372 1.00 98.62 118 VAL A O 1
ATOM 938 N N . TRP A 1 119 ? 0.692 -7.411 1.347 1.00 98.62 119 TRP A N 1
ATOM 939 C CA . TRP A 1 119 ? -0.659 -7.969 1.421 1.00 98.62 119 TRP A CA 1
ATOM 940 C C . TRP A 1 119 ? -0.834 -8.913 2.618 1.00 98.62 119 TRP A C 1
ATOM 942 O O . TRP A 1 119 ? -1.779 -8.751 3.392 1.00 98.62 119 TRP A O 1
ATOM 952 N N . LEU A 1 120 ? 0.088 -9.862 2.809 1.00 98.56 120 LEU A N 1
ATOM 953 C CA . LEU A 1 120 ? 0.023 -10.834 3.902 1.00 98.56 120 LEU A CA 1
ATOM 954 C C . LEU A 1 120 ? 0.063 -10.155 5.274 1.00 98.56 120 LEU A C 1
ATOM 956 O O . LEU A 1 120 ? -0.751 -10.480 6.143 1.00 98.56 120 LEU A O 1
ATOM 960 N N . THR A 1 121 ? 0.978 -9.205 5.484 1.00 98.44 121 THR A N 1
ATOM 961 C CA . THR A 1 121 ? 1.076 -8.503 6.769 1.00 98.44 121 THR A CA 1
ATOM 962 C C . THR A 1 121 ? -0.106 -7.579 7.014 1.00 98.44 121 THR A C 1
ATOM 964 O O . THR A 1 121 ? -0.605 -7.541 8.140 1.00 98.44 121 THR A O 1
ATOM 967 N N . SER A 1 122 ? -0.608 -6.908 5.976 1.00 97.75 122 SER A N 1
ATOM 968 C CA . SER A 1 122 ? -1.732 -5.981 6.097 1.00 97.75 122 SER A CA 1
ATOM 969 C C . SER A 1 122 ? -3.028 -6.721 6.405 1.00 97.75 122 SER A C 1
ATOM 971 O O . SER A 1 122 ? -3.740 -6.329 7.324 1.00 97.75 122 SER A O 1
ATOM 973 N N . ILE A 1 123 ? -3.323 -7.835 5.727 1.00 98.19 123 ILE A N 1
ATOM 974 C CA . ILE A 1 123 ? -4.499 -8.663 6.045 1.00 98.19 123 ILE A CA 1
ATOM 975 C C . ILE A 1 123 ? -4.407 -9.229 7.461 1.00 98.19 123 ILE A C 1
ATOM 977 O O . ILE A 1 123 ? -5.381 -9.165 8.211 1.00 98.19 123 ILE A O 1
ATOM 981 N N . ASN A 1 124 ? -3.230 -9.723 7.854 1.00 98.00 124 ASN A N 1
ATOM 982 C CA . ASN A 1 124 ? -3.003 -10.225 9.205 1.00 98.00 124 ASN A CA 1
ATOM 983 C C . ASN A 1 124 ? -3.221 -9.139 10.275 1.00 98.00 124 ASN A C 1
ATOM 985 O O . ASN A 1 124 ? -3.811 -9.411 11.319 1.00 98.00 124 ASN A O 1
ATOM 989 N N . TYR A 1 125 ? -2.777 -7.906 10.025 1.00 97.75 125 TYR A N 1
ATOM 990 C CA . TYR A 1 125 ? -2.977 -6.790 10.946 1.00 97.75 125 TYR A CA 1
ATOM 991 C C . TYR A 1 125 ? -4.437 -6.311 10.984 1.00 97.75 125 TYR A C 1
ATOM 993 O O . TYR A 1 125 ? -5.019 -6.189 12.064 1.00 97.75 125 TYR A O 1
ATOM 1001 N N . TRP A 1 126 ? -5.050 -6.070 9.824 1.00 97.62 126 TRP A N 1
ATOM 1002 C CA . TRP A 1 126 ? -6.391 -5.492 9.725 1.00 97.62 126 TRP A CA 1
ATOM 1003 C C . TRP A 1 126 ? -7.522 -6.462 10.073 1.00 97.62 126 TRP A C 1
ATOM 1005 O O . TRP A 1 126 ? -8.632 -6.007 10.333 1.00 97.62 126 TRP A O 1
ATOM 1015 N N . TRP A 1 127 ? -7.252 -7.770 10.149 1.00 96.31 127 TRP A N 1
ATOM 1016 C CA . TRP A 1 127 ? -8.200 -8.749 10.688 1.00 96.31 127 TRP A CA 1
ATOM 1017 C C . TRP A 1 127 ? -8.603 -8.427 12.134 1.00 96.31 127 TRP A C 1
ATOM 1019 O O . TRP A 1 127 ? -9.761 -8.583 12.519 1.00 96.31 127 TRP A O 1
ATOM 1029 N N . ARG A 1 128 ? -7.645 -7.972 12.951 1.00 95.31 128 ARG A N 1
ATOM 1030 C CA . ARG A 1 128 ? -7.891 -7.531 14.327 1.00 95.31 128 ARG A CA 1
ATOM 1031 C C . ARG A 1 128 ? -6.837 -6.499 14.733 1.00 95.31 128 ARG A C 1
ATOM 1033 O O . ARG A 1 128 ? -5.820 -6.863 15.329 1.00 95.31 128 ARG A O 1
ATOM 1040 N N . PRO A 1 129 ? -7.057 -5.212 14.426 1.00 95.31 129 PRO A N 1
ATOM 1041 C CA . PRO A 1 129 ? -6.010 -4.215 14.551 1.00 95.31 129 PRO A CA 1
ATOM 1042 C C . PRO A 1 129 ? -5.777 -3.874 16.024 1.00 95.31 129 PRO A C 1
ATOM 1044 O O . PRO A 1 129 ? -6.606 -3.259 16.694 1.00 95.31 129 PRO A O 1
ATOM 1047 N N . THR A 1 130 ? -4.619 -4.282 16.531 1.00 95.31 130 THR A N 1
ATOM 1048 C CA . THR A 1 130 ? -4.152 -4.013 17.896 1.00 95.31 130 THR A CA 1
ATOM 1049 C C . THR A 1 130 ? -2.762 -3.397 17.848 1.00 95.31 130 THR A C 1
ATOM 1051 O O . THR A 1 130 ? -1.974 -3.712 16.952 1.00 95.31 130 THR A O 1
ATOM 1054 N N . VAL A 1 131 ? -2.406 -2.575 18.834 1.00 92.31 131 VAL A N 1
ATOM 1055 C CA . VAL A 1 131 ? -0.997 -2.202 19.020 1.00 92.31 131 VAL A CA 1
ATOM 1056 C C . VAL A 1 131 ? -0.178 -3.459 19.331 1.00 92.31 131 VAL A C 1
ATOM 1058 O O . VAL A 1 131 ? -0.592 -4.290 20.139 1.00 92.31 131 VAL A O 1
ATOM 1061 N N . GLY A 1 132 ? 0.962 -3.639 18.663 1.00 94.12 132 GLY A N 1
ATOM 1062 C CA . GLY A 1 132 ? 1.820 -4.801 18.888 1.00 94.12 132 GLY A CA 1
ATOM 1063 C C . GLY A 1 132 ? 2.565 -5.269 17.645 1.00 94.12 132 GLY A C 1
ATOM 1064 O O . GLY A 1 132 ? 2.718 -4.533 16.671 1.00 94.12 132 GLY A O 1
ATOM 1065 N N . LEU A 1 133 ? 3.019 -6.523 17.697 1.00 95.38 133 LEU A N 1
ATOM 1066 C CA . LEU A 1 133 ? 3.925 -7.107 16.709 1.00 95.38 133 LEU A CA 1
ATOM 1067 C C . LEU A 1 133 ? 3.356 -7.098 15.285 1.00 95.38 133 LEU A C 1
ATOM 1069 O O . LEU A 1 133 ? 4.083 -6.751 14.362 1.00 95.38 133 LEU A O 1
ATOM 1073 N N . ALA A 1 134 ? 2.073 -7.430 15.104 1.00 96.38 134 ALA A N 1
ATOM 1074 C CA . ALA A 1 134 ? 1.446 -7.465 13.779 1.00 96.38 134 ALA A CA 1
ATOM 1075 C C . ALA A 1 134 ? 1.531 -6.105 13.065 1.00 96.38 134 ALA A C 1
ATOM 1077 O O . ALA A 1 134 ? 1.917 -6.048 11.902 1.00 96.38 134 ALA A O 1
ATOM 1078 N N . ARG A 1 135 ? 1.266 -5.012 13.795 1.00 96.06 135 ARG A N 1
ATOM 1079 C CA . ARG A 1 135 ? 1.395 -3.643 13.281 1.00 96.06 135 ARG A CA 1
ATOM 1080 C C . ARG A 1 135 ? 2.841 -3.308 12.929 1.00 96.06 135 ARG A C 1
ATOM 1082 O O . ARG A 1 135 ? 3.103 -2.751 11.871 1.00 96.06 135 ARG A O 1
ATOM 1089 N N . THR A 1 136 ? 3.781 -3.617 13.824 1.00 97.44 136 THR A N 1
ATOM 1090 C CA . THR A 1 136 ? 5.206 -3.334 13.600 1.00 97.44 136 THR A CA 1
ATOM 1091 C C . THR A 1 136 ? 5.723 -4.076 12.373 1.00 97.44 136 THR A C 1
ATOM 1093 O O . THR A 1 136 ? 6.401 -3.473 11.549 1.00 97.44 136 THR A O 1
ATOM 1096 N N . LEU A 1 137 ? 5.375 -5.356 12.222 1.00 98.06 137 LEU A N 1
ATOM 1097 C CA . LEU A 1 137 ? 5.755 -6.147 11.054 1.00 98.06 137 LEU A CA 1
ATOM 1098 C C . LEU A 1 137 ? 5.170 -5.569 9.766 1.00 98.06 137 LEU A C 1
ATOM 1100 O O . LEU A 1 137 ? 5.914 -5.402 8.808 1.00 98.06 137 LEU A O 1
ATOM 1104 N N . ASP A 1 138 ? 3.886 -5.211 9.757 1.00 98.19 138 ASP A N 1
ATOM 1105 C CA . ASP A 1 138 ? 3.253 -4.595 8.588 1.00 98.19 138 ASP A CA 1
ATOM 1106 C C . ASP A 1 138 ? 3.946 -3.290 8.174 1.00 98.19 138 ASP A C 1
ATOM 1108 O O . ASP A 1 138 ? 4.372 -3.149 7.030 1.00 98.19 138 ASP A O 1
ATOM 1112 N N . MET A 1 139 ? 4.194 -2.383 9.125 1.00 97.50 139 MET A N 1
ATOM 1113 C CA . MET A 1 139 ? 4.913 -1.133 8.851 1.00 97.50 139 MET A CA 1
ATOM 1114 C C . MET A 1 139 ? 6.341 -1.375 8.339 1.00 97.50 139 MET A C 1
ATOM 1116 O O . MET A 1 139 ? 6.784 -0.686 7.422 1.00 97.50 139 MET A O 1
ATOM 1120 N N . LEU A 1 140 ? 7.068 -2.348 8.901 1.00 98.38 140 LEU A N 1
ATOM 1121 C CA . LEU A 1 140 ? 8.424 -2.685 8.456 1.00 98.38 140 LEU A CA 1
ATOM 1122 C C . LEU A 1 140 ? 8.435 -3.253 7.033 1.00 98.38 140 LEU A C 1
ATOM 1124 O O . LEU A 1 140 ? 9.291 -2.870 6.236 1.00 98.38 140 LEU A O 1
ATOM 1128 N N . ILE A 1 141 ? 7.488 -4.132 6.701 1.00 98.50 141 ILE A N 1
ATOM 1129 C CA . ILE A 1 141 ? 7.365 -4.705 5.358 1.00 98.50 141 ILE A CA 1
ATOM 1130 C C . ILE A 1 141 ? 6.948 -3.637 4.344 1.00 98.50 141 ILE A C 1
ATOM 1132 O O . ILE A 1 141 ? 7.570 -3.551 3.288 1.00 98.50 141 ILE A O 1
ATOM 1136 N N . VAL A 1 142 ? 5.990 -2.764 4.672 1.00 98.25 142 VAL A N 1
ATOM 1137 C CA . VAL A 1 142 ? 5.616 -1.618 3.823 1.00 98.25 142 VAL A CA 1
ATOM 1138 C C . VAL A 1 142 ? 6.811 -0.694 3.590 1.00 98.25 142 VAL A C 1
ATOM 1140 O O . VAL A 1 142 ? 7.075 -0.307 2.453 1.00 98.25 142 VAL A O 1
ATOM 1143 N N . GLN A 1 143 ? 7.586 -0.383 4.631 1.00 97.88 143 GLN A N 1
ATOM 1144 C CA . GLN A 1 143 ? 8.776 0.459 4.508 1.00 97.88 143 GLN A CA 1
ATOM 1145 C C . GLN A 1 143 ? 9.860 -0.196 3.639 1.00 97.88 143 GLN A C 1
ATOM 1147 O O . GLN A 1 143 ? 10.465 0.471 2.798 1.00 97.88 143 GLN A O 1
ATOM 1152 N N . GLY A 1 144 ? 10.106 -1.496 3.818 1.00 98.38 144 GLY A N 1
ATOM 1153 C CA . GLY A 1 144 ? 11.043 -2.260 2.994 1.00 98.38 144 GLY A CA 1
ATOM 1154 C C . GLY A 1 144 ? 10.600 -2.340 1.533 1.00 98.38 144 GLY A C 1
ATOM 1155 O O . GLY A 1 144 ? 11.411 -2.134 0.625 1.00 98.38 144 GLY A O 1
ATOM 1156 N N . ALA A 1 145 ? 9.304 -2.559 1.297 1.00 98.31 145 ALA A N 1
ATOM 1157 C CA . ALA A 1 145 ? 8.714 -2.545 -0.033 1.00 98.31 145 ALA A CA 1
ATOM 1158 C C . ALA A 1 145 ? 8.878 -1.170 -0.691 1.00 98.31 145 ALA A C 1
ATOM 1160 O O . ALA A 1 145 ? 9.353 -1.115 -1.824 1.00 98.31 145 ALA A O 1
ATOM 1161 N N . LEU A 1 146 ? 8.582 -0.076 0.019 1.00 98.00 146 LEU A N 1
ATOM 1162 C CA . LEU A 1 146 ? 8.759 1.293 -0.474 1.00 98.00 146 LEU A CA 1
ATOM 1163 C C . LEU A 1 146 ? 10.207 1.557 -0.904 1.00 98.00 146 LEU A C 1
ATOM 1165 O O . LEU A 1 146 ? 10.437 1.993 -2.030 1.00 98.00 146 LEU A O 1
ATOM 1169 N N . TRP A 1 147 ? 11.189 1.252 -0.050 1.00 98.31 147 TRP A N 1
ATOM 1170 C CA . TRP A 1 147 ? 12.601 1.443 -0.396 1.00 98.31 147 TRP A CA 1
ATOM 1171 C C . TRP A 1 147 ? 13.031 0.601 -1.593 1.00 98.31 147 TRP A C 1
ATOM 1173 O O . TRP A 1 147 ? 13.746 1.093 -2.464 1.00 98.31 147 TRP A O 1
ATOM 1183 N N . THR A 1 148 ? 12.555 -0.642 -1.673 1.00 98.38 148 THR A N 1
ATOM 1184 C CA . THR A 1 148 ? 12.833 -1.517 -2.816 1.00 98.38 148 THR A CA 1
ATOM 1185 C C . THR A 1 148 ? 12.242 -0.935 -4.102 1.00 98.38 148 THR A C 1
ATOM 1187 O O . THR A 1 148 ? 12.943 -0.837 -5.103 1.00 98.38 148 THR A O 1
ATOM 1190 N N . HIS A 1 149 ? 10.988 -0.475 -4.088 1.00 98.00 149 HIS A N 1
ATOM 1191 C CA . HIS A 1 149 ? 10.346 0.119 -5.266 1.00 98.00 149 HIS A CA 1
ATOM 1192 C C . HIS A 1 149 ? 11.027 1.430 -5.695 1.00 98.00 149 HIS A C 1
ATOM 1194 O O . HIS A 1 149 ? 11.220 1.649 -6.887 1.00 98.00 149 HIS A O 1
ATOM 1200 N N . LEU A 1 150 ? 11.465 2.269 -4.747 1.00 97.06 150 LEU A N 1
ATOM 1201 C CA . LEU A 1 150 ? 12.247 3.482 -5.031 1.00 97.06 150 LEU A CA 1
ATOM 1202 C C . LEU A 1 150 ? 13.638 3.183 -5.604 1.00 97.06 150 LEU A C 1
ATOM 1204 O O . LEU A 1 150 ? 14.131 3.931 -6.443 1.00 97.06 150 LEU A O 1
ATOM 1208 N N . TYR A 1 151 ? 14.285 2.104 -5.164 1.00 97.44 151 TYR A N 1
ATOM 1209 C CA . TYR A 1 151 ? 15.543 1.662 -5.760 1.00 97.44 151 TYR A CA 1
ATOM 1210 C C . TYR A 1 151 ? 15.329 1.223 -7.214 1.00 97.44 151 TYR A C 1
ATOM 1212 O O . TYR A 1 151 ? 16.022 1.697 -8.110 1.00 97.44 151 TYR A O 1
ATOM 1220 N N . TYR A 1 152 ? 14.316 0.388 -7.469 1.00 96.62 152 TYR A N 1
ATOM 1221 C CA . TYR A 1 152 ? 14.014 -0.071 -8.826 1.00 96.62 152 TYR A CA 1
ATOM 1222 C C . TYR A 1 152 ? 13.538 1.057 -9.750 1.00 96.62 152 TYR A C 1
ATOM 1224 O O . TYR A 1 152 ? 13.831 1.024 -10.943 1.00 96.62 152 TYR A O 1
ATOM 1232 N N . SER A 1 153 ? 12.874 2.094 -9.228 1.00 96.56 153 SER A N 1
ATOM 1233 C CA . SER A 1 153 ? 12.429 3.231 -10.044 1.00 96.56 153 SER A CA 1
ATOM 1234 C C . SER A 1 153 ? 13.573 4.052 -10.640 1.00 96.56 153 SER A C 1
ATOM 1236 O O . SER A 1 153 ? 13.326 4.846 -11.541 1.00 96.56 153 SER A O 1
ATOM 1238 N N . GLN A 1 154 ? 14.818 3.862 -10.189 1.00 95.00 154 GLN A N 1
ATOM 1239 C CA . GLN A 1 154 ? 15.998 4.482 -10.803 1.00 95.00 154 GLN A CA 1
ATOM 1240 C C . GLN A 1 154 ? 16.316 3.907 -12.189 1.00 95.00 154 GLN A C 1
ATOM 1242 O O . GLN A 1 154 ? 16.934 4.588 -13.003 1.00 95.00 154 GLN A O 1
ATOM 1247 N N . TYR A 1 155 ? 15.885 2.673 -12.461 1.00 93.62 155 TYR A N 1
ATOM 1248 C CA . TYR A 1 155 ? 16.077 2.002 -13.748 1.00 93.62 155 TYR A CA 1
ATOM 1249 C C . TYR A 1 155 ? 14.929 2.255 -14.726 1.00 93.62 155 TYR A C 1
ATOM 1251 O O . TYR A 1 155 ? 14.990 1.816 -15.868 1.00 93.62 155 TYR A O 1
ATOM 1259 N N . MET A 1 156 ? 13.881 2.952 -14.285 1.00 90.38 156 MET A N 1
ATOM 1260 C CA . MET A 1 156 ? 12.735 3.306 -15.107 1.00 90.38 156 MET A CA 1
ATOM 1261 C C . MET A 1 156 ? 12.947 4.699 -15.708 1.00 90.38 156 MET A C 1
ATOM 1263 O O . MET A 1 156 ? 13.058 5.685 -14.977 1.00 90.38 156 MET A O 1
ATOM 1267 N N . THR A 1 157 ? 12.972 4.795 -17.036 1.00 77.06 157 THR A N 1
ATOM 1268 C CA . THR A 1 157 ? 13.102 6.081 -17.741 1.00 77.06 157 THR A CA 1
ATOM 1269 C C . THR A 1 157 ? 11.739 6.622 -18.156 1.00 77.06 157 THR A C 1
ATOM 1271 O O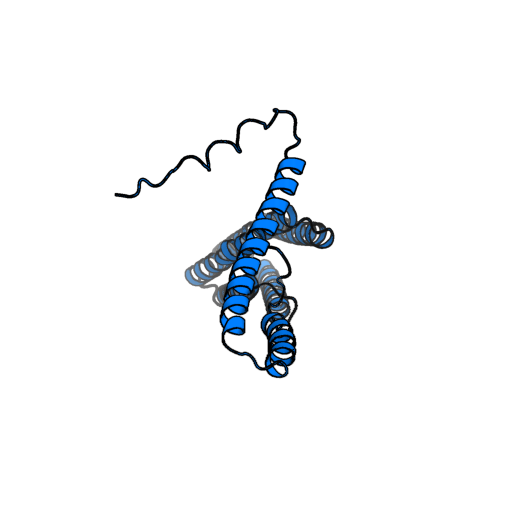 . THR A 1 157 ? 11.443 7.801 -17.943 1.00 77.06 157 THR A O 1
ATOM 1274 N N . GLU A 1 158 ? 10.871 5.761 -18.683 1.00 87.38 158 GLU A N 1
ATOM 1275 C CA . GLU A 1 158 ? 9.505 6.124 -19.049 1.00 87.38 158 GLU A CA 1
ATOM 1276 C C . GLU A 1 158 ? 8.582 6.160 -17.825 1.00 87.38 158 GLU A C 1
ATOM 1278 O O . GLU A 1 158 ? 8.696 5.352 -16.913 1.00 87.38 158 GLU A O 1
ATOM 1283 N N . TYR A 1 159 ? 7.650 7.114 -17.782 1.00 93.38 159 TYR A N 1
ATOM 1284 C CA . TYR A 1 159 ? 6.665 7.276 -16.696 1.00 93.38 159 TYR A CA 1
ATOM 1285 C C . TYR A 1 159 ? 7.219 7.617 -15.300 1.00 93.38 159 TYR A C 1
ATOM 1287 O O . TYR A 1 159 ? 6.429 7.763 -14.364 1.00 93.38 159 TYR A O 1
ATOM 1295 N N . ALA A 1 160 ? 8.527 7.855 -15.150 1.00 94.50 160 ALA A N 1
ATOM 1296 C CA . ALA A 1 160 ? 9.150 8.230 -13.876 1.00 94.50 160 ALA A CA 1
ATOM 1297 C C . ALA A 1 160 ? 8.447 9.405 -13.179 1.00 94.50 160 ALA A C 1
ATOM 1299 O O . ALA A 1 160 ? 8.127 9.325 -11.995 1.00 94.50 160 ALA A O 1
ATOM 1300 N N . GLY A 1 161 ? 8.123 10.470 -13.920 1.00 96.44 161 GLY A N 1
ATOM 1301 C CA . GLY A 1 161 ? 7.400 11.619 -13.366 1.00 96.44 161 GLY A CA 1
ATOM 1302 C C . GLY A 1 161 ? 6.014 11.260 -12.820 1.00 96.44 161 GLY A C 1
ATOM 1303 O O . GLY A 1 161 ? 5.643 11.717 -11.740 1.00 96.44 161 GLY A O 1
ATOM 1304 N N . VAL A 1 162 ? 5.270 10.402 -13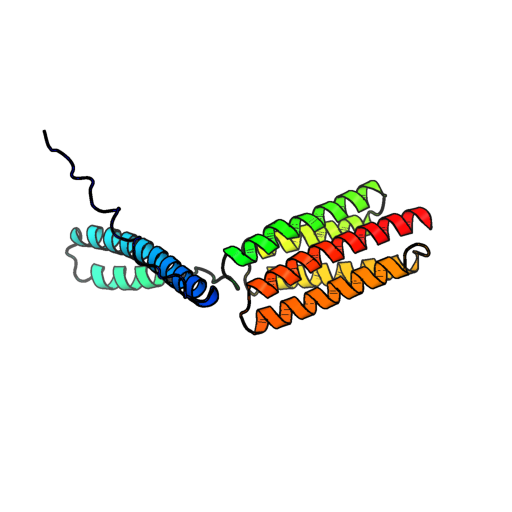.528 1.00 97.44 162 VAL A N 1
ATOM 1305 C CA . VAL A 1 162 ? 3.935 9.955 -13.098 1.00 97.44 162 VAL A CA 1
ATOM 1306 C C . VAL A 1 162 ? 4.052 9.086 -11.849 1.00 97.44 162 VAL A C 1
ATOM 1308 O O . VAL A 1 162 ? 3.329 9.326 -10.887 1.00 97.44 162 VAL A O 1
ATOM 1311 N N . TYR A 1 163 ? 5.006 8.150 -11.824 1.00 97.81 163 TYR A N 1
ATOM 1312 C CA . TYR A 1 163 ? 5.289 7.310 -10.659 1.00 97.81 163 TYR A CA 1
ATOM 1313 C C . TYR A 1 163 ? 5.623 8.134 -9.411 1.00 97.81 163 TYR A C 1
ATOM 1315 O O . TYR A 1 163 ? 5.031 7.921 -8.353 1.00 97.81 163 TYR A O 1
ATOM 1323 N N . TYR A 1 164 ? 6.542 9.100 -9.513 1.00 97.94 164 TYR A N 1
ATOM 1324 C CA . TYR A 1 164 ? 6.918 9.920 -8.359 1.00 97.94 164 TYR A CA 1
ATOM 1325 C C . TYR A 1 164 ? 5.760 10.798 -7.879 1.00 97.94 164 TYR A C 1
ATOM 1327 O O . TYR A 1 164 ? 5.600 10.977 -6.673 1.00 97.94 164 TYR A O 1
ATOM 1335 N N . LEU A 1 165 ? 4.919 11.297 -8.790 1.00 98.19 165 LEU A N 1
ATOM 1336 C CA . LEU A 1 165 ? 3.724 12.055 -8.427 1.00 98.19 165 LEU A CA 1
ATOM 1337 C C . LEU A 1 165 ? 2.700 11.188 -7.683 1.00 98.19 165 LEU A C 1
ATOM 1339 O O . LEU A 1 165 ? 2.213 11.592 -6.625 1.00 98.19 165 LEU A O 1
ATOM 1343 N N . THR A 1 166 ? 2.380 9.996 -8.197 1.00 98.00 166 THR A N 1
ATOM 1344 C CA . THR A 1 166 ? 1.423 9.092 -7.542 1.00 98.00 166 THR A CA 1
ATOM 1345 C C . THR A 1 166 ? 1.960 8.586 -6.204 1.00 98.00 166 THR A C 1
ATOM 1347 O O . THR A 1 166 ? 1.206 8.522 -5.232 1.00 98.00 166 THR A O 1
ATOM 1350 N N . MET A 1 167 ? 3.269 8.330 -6.107 1.00 98.06 167 MET A N 1
ATOM 1351 C CA . MET A 1 167 ? 3.928 7.942 -4.860 1.00 98.06 167 MET A CA 1
ATOM 1352 C C . MET A 1 167 ? 3.913 9.077 -3.827 1.00 98.06 167 MET A C 1
ATOM 1354 O O . MET A 1 167 ? 3.558 8.858 -2.670 1.00 98.06 167 MET A O 1
ATOM 1358 N N . ALA A 1 168 ? 4.229 10.310 -4.234 1.00 98.19 168 ALA A N 1
ATOM 1359 C CA . ALA A 1 168 ? 4.153 11.477 -3.356 1.00 98.19 168 ALA A CA 1
ATOM 1360 C C . ALA A 1 168 ? 2.724 11.704 -2.837 1.00 98.19 168 ALA A C 1
ATOM 1362 O O . ALA A 1 168 ? 2.532 11.985 -1.653 1.00 98.19 168 ALA A O 1
ATOM 1363 N N . ALA A 1 169 ? 1.715 11.519 -3.692 1.00 98.50 169 ALA A N 1
ATOM 1364 C CA . ALA A 1 169 ? 0.314 11.595 -3.293 1.00 98.50 169 ALA A CA 1
ATOM 1365 C C . ALA A 1 169 ? -0.068 10.486 -2.293 1.00 98.50 169 ALA A C 1
ATOM 1367 O O . ALA A 1 169 ? -0.757 10.769 -1.312 1.00 98.50 169 ALA A O 1
ATOM 1368 N N . ALA A 1 170 ? 0.414 9.251 -2.476 1.00 98.19 170 ALA A N 1
ATOM 1369 C CA . ALA A 1 170 ? 0.203 8.160 -1.522 1.00 98.19 170 ALA A CA 1
ATOM 1370 C C . ALA A 1 170 ? 0.833 8.469 -0.149 1.00 98.19 170 ALA A C 1
ATOM 1372 O O . ALA A 1 170 ? 0.173 8.323 0.883 1.00 98.19 170 ALA A O 1
ATOM 1373 N N . ILE A 1 171 ? 2.070 8.978 -0.131 1.00 97.94 171 ILE A N 1
ATOM 1374 C CA . ILE A 1 171 ? 2.772 9.404 1.092 1.00 97.94 171 ILE A CA 1
ATOM 1375 C C . ILE A 1 171 ? 2.013 10.539 1.791 1.00 97.94 171 ILE A C 1
ATOM 1377 O O . ILE A 1 171 ? 1.815 10.505 3.006 1.00 97.94 171 ILE A O 1
ATOM 1381 N N . PHE A 1 172 ? 1.530 11.529 1.038 1.00 98.44 172 PHE A N 1
ATOM 1382 C CA . PHE A 1 172 ? 0.690 12.594 1.583 1.00 98.44 172 PHE A CA 1
ATOM 1383 C C . PHE A 1 172 ? -0.584 12.036 2.234 1.00 98.44 172 PHE A C 1
ATOM 1385 O O . PHE A 1 172 ? -0.931 12.428 3.349 1.00 98.44 172 PHE A O 1
ATOM 1392 N N . CYS A 1 173 ? -1.248 11.079 1.581 1.00 98.44 173 CYS A N 1
ATOM 1393 C CA . CYS A 1 173 ? -2.429 10.418 2.132 1.00 98.44 173 CYS A CA 1
ATOM 1394 C C . CYS A 1 173 ? -2.113 9.664 3.429 1.00 98.44 173 CYS A C 1
ATOM 1396 O O . CYS A 1 173 ? -2.895 9.749 4.371 1.00 98.44 173 CYS A O 1
ATOM 1398 N N . TYR A 1 174 ? -0.953 9.006 3.535 1.00 97.81 174 TYR A N 1
ATOM 1399 C CA . TYR A 1 174 ? -0.509 8.385 4.787 1.00 97.81 174 TYR A CA 1
ATOM 1400 C C . TYR A 1 174 ? -0.377 9.407 5.929 1.00 97.81 174 TYR A C 1
ATOM 1402 O O . TYR A 1 174 ? -0.902 9.187 7.023 1.00 97.81 174 TYR A O 1
ATOM 1410 N N . PHE A 1 175 ? 0.261 10.556 5.679 1.00 98.25 175 PHE A N 1
ATOM 1411 C CA . PHE A 1 175 ? 0.380 11.608 6.692 1.00 98.25 175 PHE A CA 1
ATOM 1412 C C . PHE A 1 175 ? -0.981 12.177 7.100 1.00 98.25 175 PHE A C 1
ATOM 1414 O O . PHE A 1 175 ? -1.234 12.367 8.290 1.00 98.25 175 PHE A O 1
ATOM 1421 N N . LYS A 1 176 ? -1.876 12.414 6.135 1.00 98.38 176 LYS A N 1
ATOM 1422 C CA . LYS A 1 176 ? -3.247 12.861 6.407 1.00 98.38 176 LYS A CA 1
ATOM 1423 C C . LYS A 1 176 ? -4.024 11.839 7.235 1.00 98.38 176 LYS A C 1
ATOM 1425 O O . LYS A 1 176 ? -4.640 12.239 8.218 1.00 98.38 176 LYS A O 1
ATOM 1430 N N . ALA A 1 177 ? -3.946 10.555 6.890 1.00 97.75 177 ALA A N 1
ATOM 1431 C CA . ALA A 1 177 ? -4.570 9.476 7.652 1.00 97.75 177 ALA A CA 1
ATOM 1432 C C . ALA A 1 177 ? -4.094 9.501 9.114 1.00 97.75 177 ALA A C 1
ATOM 1434 O O . ALA A 1 177 ? -4.895 9.671 10.030 1.00 97.75 177 ALA A O 1
ATOM 1435 N N . SER A 1 178 ? -2.772 9.521 9.326 1.00 96.81 178 SER A N 1
ATOM 1436 C CA . SER A 1 178 ? -2.185 9.588 10.668 1.00 96.81 178 SER A CA 1
ATOM 1437 C C . SER A 1 178 ? -2.612 10.829 11.461 1.00 96.81 178 SER A C 1
ATOM 1439 O O . SER A 1 178 ? -2.850 10.717 12.662 1.00 96.81 178 SER A O 1
ATOM 1441 N N . GLN A 1 179 ? -2.725 12.001 10.826 1.00 98.06 179 GLN A N 1
ATOM 1442 C CA . GLN A 1 179 ? -3.215 13.213 11.491 1.00 98.06 179 GLN A CA 1
ATOM 1443 C C . GLN A 1 179 ? -4.656 13.052 11.989 1.00 98.06 179 GLN A C 1
ATOM 1445 O O . GLN A 1 179 ? -4.935 13.394 13.137 1.00 98.06 179 GLN A O 1
ATOM 1450 N N . HIS A 1 180 ? -5.552 12.522 11.151 1.00 97.88 180 HIS A N 1
ATOM 1451 C CA . HIS A 1 180 ? -6.950 12.283 11.523 1.00 97.88 180 HIS A CA 1
ATOM 1452 C C . HIS A 1 180 ? -7.073 11.182 12.591 1.00 97.88 180 HIS A C 1
ATOM 1454 O O . HIS A 1 180 ? -7.801 11.355 13.569 1.00 97.88 180 HIS A O 1
ATOM 1460 N N . GLY A 1 181 ? -6.282 10.109 12.489 1.00 96.12 181 GLY A N 1
ATOM 1461 C CA . GLY A 1 181 ? -6.238 9.045 13.495 1.00 96.12 181 GLY A CA 1
ATOM 1462 C C . GLY A 1 181 ? -5.804 9.548 14.877 1.00 96.12 181 GLY A C 1
ATOM 1463 O O . GLY A 1 181 ? -6.398 9.172 15.885 1.00 96.12 181 GLY A O 1
ATOM 1464 N N . ASN A 1 182 ? -4.834 10.469 14.940 1.00 95.12 182 ASN A N 1
ATOM 1465 C CA . ASN A 1 182 ? -4.348 11.040 16.203 1.00 95.12 182 ASN A CA 1
ATOM 1466 C C . ASN A 1 182 ? -5.386 11.910 16.933 1.00 95.12 182 ASN A C 1
ATOM 1468 O O . ASN A 1 182 ? -5.292 12.065 18.149 1.00 95.12 182 ASN A O 1
ATOM 1472 N N . VAL A 1 183 ? -6.361 12.479 16.216 1.00 96.94 183 VAL A N 1
ATOM 1473 C CA . VAL A 1 183 ? -7.459 13.267 16.809 1.00 96.94 183 VAL A CA 1
ATOM 1474 C C . VAL A 1 183 ? -8.740 12.448 17.011 1.00 96.94 183 VAL A C 1
ATOM 1476 O O . VAL A 1 183 ? -9.756 12.999 17.427 1.00 96.94 183 VAL A O 1
ATOM 1479 N N . GLY A 1 184 ? -8.706 11.138 16.734 1.00 95.44 184 GLY A N 1
ATOM 1480 C CA . GLY A 1 184 ? -9.855 10.235 16.865 1.00 95.44 184 GLY A CA 1
ATOM 1481 C C . GLY A 1 184 ? -10.867 10.310 15.715 1.00 95.44 184 GLY A C 1
ATOM 1482 O O . GLY A 1 184 ? -11.963 9.763 15.826 1.00 95.44 184 GLY A O 1
ATOM 1483 N N . ASP A 1 185 ? -10.522 10.964 14.605 1.00 97.50 185 ASP A N 1
ATOM 1484 C CA . ASP A 1 185 ? -11.357 11.048 13.404 1.00 97.50 185 ASP A CA 1
ATOM 1485 C C . ASP A 1 185 ? -11.128 9.824 12.501 1.00 97.50 185 ASP A C 1
ATOM 1487 O O . ASP A 1 185 ? -10.451 9.875 11.470 1.00 97.50 185 ASP A O 1
ATOM 1491 N N . PHE A 1 186 ? -11.683 8.688 12.926 1.00 96.75 186 PHE A N 1
ATOM 1492 C CA . PHE A 1 186 ? -11.492 7.395 12.261 1.00 96.75 186 PHE A CA 1
ATOM 1493 C C . PHE A 1 186 ? -12.097 7.330 10.848 1.00 96.75 186 PHE A C 1
ATOM 1495 O O . PHE A 1 186 ? -11.640 6.550 10.008 1.00 96.75 186 PHE A O 1
ATOM 1502 N N . ASP A 1 187 ? -13.110 8.147 10.546 1.00 97.62 187 ASP A N 1
ATOM 1503 C CA . ASP A 1 187 ? -13.724 8.157 9.216 1.00 97.62 187 ASP A CA 1
ATOM 1504 C C . ASP A 1 187 ? -12.762 8.735 8.174 1.00 97.62 187 ASP A C 1
ATOM 1506 O O . ASP A 1 187 ? -12.511 8.104 7.144 1.00 97.62 187 ASP A O 1
ATOM 1510 N N . ASN A 1 188 ? -12.170 9.899 8.456 1.00 98.00 188 ASN A N 1
ATOM 1511 C CA . ASN A 1 188 ? -11.189 10.495 7.553 1.00 98.00 188 ASN A CA 1
ATOM 1512 C C . ASN A 1 188 ? -9.861 9.734 7.558 1.00 98.00 188 ASN A C 1
ATOM 1514 O O . ASN A 1 188 ? -9.283 9.561 6.485 1.00 98.00 188 ASN A O 1
ATOM 1518 N N . ASP A 1 189 ? -9.412 9.222 8.710 1.00 97.88 189 ASP A N 1
ATOM 1519 C CA . ASP A 1 189 ? -8.244 8.333 8.794 1.00 97.88 189 ASP A CA 1
ATOM 1520 C C . ASP A 1 189 ? -8.369 7.174 7.796 1.00 97.88 189 ASP A C 1
ATOM 1522 O O . ASP A 1 189 ? -7.559 7.028 6.877 1.00 97.88 189 ASP A O 1
ATOM 1526 N N . THR A 1 190 ? -9.468 6.419 7.882 1.00 97.81 190 THR A N 1
ATOM 1527 C CA . THR A 1 190 ? -9.683 5.267 7.001 1.00 97.81 190 THR A CA 1
ATOM 1528 C C . THR A 1 190 ? -9.881 5.645 5.541 1.00 97.81 190 THR A C 1
ATOM 1530 O O . THR A 1 190 ? -9.381 4.928 4.677 1.00 97.81 190 THR A O 1
ATOM 1533 N N . LYS A 1 191 ? -10.535 6.770 5.223 1.00 98.44 191 LYS A N 1
ATOM 1534 C CA . LYS A 1 191 ? -10.656 7.258 3.835 1.00 98.44 191 LYS A CA 1
ATOM 1535 C C . LYS A 1 191 ? -9.291 7.558 3.221 1.00 98.44 191 LYS A C 1
ATOM 1537 O O . LYS A 1 191 ? -8.996 7.067 2.131 1.00 98.44 191 LYS A O 1
ATOM 1542 N N . PHE A 1 192 ? -8.446 8.318 3.918 1.00 98.62 192 PHE A N 1
ATOM 1543 C CA . PHE A 1 192 ? -7.096 8.627 3.446 1.00 98.62 192 PHE A CA 1
ATOM 1544 C C . PHE A 1 192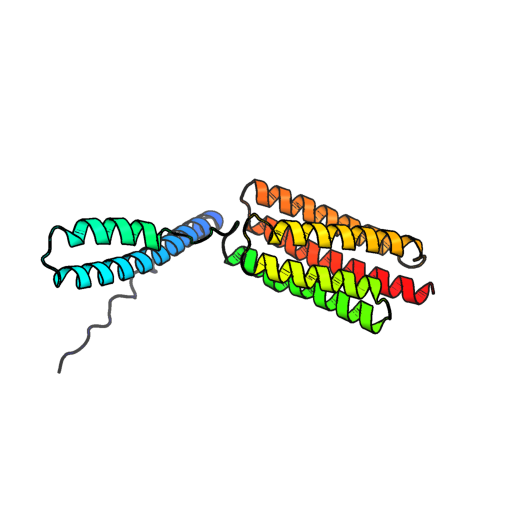 ? -6.218 7.374 3.379 1.00 98.62 192 PHE A C 1
ATOM 1546 O O . PHE A 1 192 ? -5.474 7.212 2.414 1.00 98.62 192 PHE A O 1
ATOM 1553 N N . HIS A 1 193 ? -6.343 6.454 4.338 1.00 98.25 193 HIS A N 1
ATOM 1554 C CA . HIS A 1 193 ? -5.622 5.183 4.319 1.00 98.25 193 HIS A CA 1
ATOM 1555 C C . HIS A 1 193 ? -6.037 4.304 3.128 1.00 98.25 193 HIS A C 1
ATOM 1557 O O . HIS A 1 193 ? -5.192 3.800 2.394 1.00 98.25 193 HIS A O 1
ATOM 1563 N N . CYS A 1 194 ? -7.337 4.164 2.868 1.00 98.31 194 CYS A N 1
ATOM 1564 C CA . CYS A 1 194 ? -7.852 3.429 1.710 1.00 98.31 194 CYS A CA 1
ATOM 1565 C C . CYS A 1 194 ? -7.392 4.058 0.386 1.00 98.31 194 CYS A C 1
ATOM 1567 O O . CYS A 1 194 ? -7.010 3.350 -0.546 1.00 98.31 194 CYS A O 1
ATOM 1569 N N . PHE A 1 195 ? -7.392 5.390 0.298 1.00 98.50 195 PHE A N 1
ATOM 1570 C CA . PHE A 1 195 ? -6.917 6.090 -0.894 1.00 98.50 195 PHE A CA 1
ATOM 1571 C C . PHE A 1 195 ? -5.397 5.958 -1.080 1.00 98.50 195 PHE A C 1
ATOM 1573 O O . PHE A 1 195 ? -4.924 5.822 -2.207 1.00 98.50 195 PHE A O 1
ATOM 1580 N N . MET A 1 196 ? -4.636 5.897 0.016 1.00 98.31 196 MET A N 1
ATOM 1581 C CA . MET A 1 196 ? -3.210 5.565 0.008 1.00 98.31 196 MET A CA 1
ATOM 1582 C C . MET A 1 196 ? -2.957 4.156 -0.546 1.00 98.31 196 MET A C 1
ATOM 1584 O O . MET A 1 196 ? -2.093 4.018 -1.410 1.00 98.31 196 MET A O 1
ATOM 1588 N N . HIS A 1 197 ? -3.753 3.142 -0.169 1.00 98.12 197 HIS A N 1
ATOM 1589 C CA . HIS A 1 197 ? -3.683 1.808 -0.794 1.00 98.12 197 HIS A CA 1
ATOM 1590 C C . HIS A 1 197 ? -3.913 1.881 -2.302 1.00 98.12 197 HIS A C 1
ATOM 1592 O O . HIS A 1 197 ? -3.149 1.295 -3.068 1.00 98.12 197 HIS A O 1
ATOM 1598 N N . PHE A 1 198 ? -4.935 2.616 -2.742 1.00 98.44 198 PHE A N 1
ATOM 1599 C CA . PHE A 1 198 ? -5.227 2.776 -4.166 1.00 98.44 198 PHE A CA 1
ATOM 1600 C C . PHE A 1 198 ? -4.062 3.429 -4.928 1.00 98.44 198 PHE A C 1
ATOM 1602 O O . PHE A 1 198 ? -3.580 2.865 -5.909 1.00 98.44 198 PHE A O 1
ATOM 1609 N N . LEU A 1 199 ? -3.567 4.580 -4.460 1.00 98.44 199 LEU A N 1
ATOM 1610 C CA . LEU A 1 199 ? -2.469 5.305 -5.107 1.00 98.44 199 LEU A CA 1
ATOM 1611 C C . LEU A 1 199 ? -1.140 4.544 -5.053 1.00 98.44 199 LEU A C 1
ATOM 1613 O O . LEU A 1 199 ? -0.388 4.564 -6.027 1.00 98.44 199 LEU A O 1
ATOM 1617 N N . GLY A 1 200 ? -0.848 3.855 -3.948 1.00 98.06 200 GLY A N 1
ATOM 1618 C CA . GLY A 1 200 ? 0.349 3.025 -3.809 1.00 98.06 200 GLY A CA 1
ATOM 1619 C C . GLY A 1 200 ? 0.347 1.864 -4.804 1.00 98.06 200 GLY A C 1
ATOM 1620 O O . GLY A 1 200 ? 1.316 1.668 -5.531 1.00 98.06 200 GLY A O 1
ATOM 1621 N N . ASN A 1 201 ? -0.780 1.159 -4.927 1.00 98.25 201 ASN A N 1
ATOM 1622 C CA . ASN A 1 201 ? -0.928 0.066 -5.890 1.00 98.25 201 ASN A CA 1
ATOM 1623 C C . ASN A 1 201 ? -0.926 0.553 -7.348 1.00 98.25 201 ASN A C 1
ATOM 1625 O O . ASN A 1 201 ? -0.314 -0.081 -8.208 1.00 98.25 201 ASN A O 1
ATOM 1629 N N . LEU A 1 202 ? -1.538 1.708 -7.629 1.00 98.25 202 LEU A N 1
ATOM 1630 C CA . LEU A 1 202 ? -1.435 2.354 -8.938 1.00 98.25 202 LEU A CA 1
ATOM 1631 C C . LEU A 1 202 ? 0.025 2.702 -9.273 1.00 98.25 202 LEU A C 1
ATOM 1633 O O . LEU A 1 202 ? 0.482 2.423 -10.379 1.00 98.25 202 LEU A O 1
ATOM 1637 N N . SER A 1 203 ? 0.772 3.246 -8.307 1.00 98.19 203 SER A N 1
ATOM 1638 C CA . SER A 1 203 ? 2.203 3.542 -8.461 1.00 98.19 203 SER A CA 1
ATOM 1639 C C . SER A 1 203 ? 3.016 2.278 -8.747 1.00 98.19 203 SER A C 1
ATOM 1641 O O . SER A 1 203 ? 3.863 2.295 -9.635 1.00 98.19 203 SER A O 1
ATOM 1643 N N . ASN A 1 204 ? 2.729 1.166 -8.064 1.00 98.19 204 ASN A N 1
ATOM 1644 C CA . ASN A 1 204 ? 3.377 -0.119 -8.335 1.00 98.19 204 ASN A CA 1
ATOM 1645 C C . ASN A 1 204 ? 3.118 -0.588 -9.773 1.00 98.19 204 ASN A C 1
ATOM 1647 O O . ASN A 1 204 ? 4.054 -0.978 -10.462 1.00 98.19 204 ASN A O 1
ATOM 1651 N N . CYS A 1 205 ? 1.878 -0.487 -10.262 1.00 97.56 205 CYS A N 1
ATOM 1652 C CA . CYS A 1 205 ? 1.550 -0.843 -11.645 1.00 97.56 205 CYS A CA 1
ATOM 1653 C C . CYS A 1 205 ? 2.307 0.029 -12.659 1.00 97.56 205 CYS A C 1
ATOM 1655 O O . CYS A 1 205 ? 2.858 -0.502 -13.623 1.00 97.56 205 CYS A O 1
ATOM 1657 N N . ILE A 1 206 ? 2.376 1.346 -12.427 1.00 97.75 206 ILE A N 1
ATOM 1658 C CA . ILE A 1 206 ? 3.146 2.276 -13.270 1.00 97.75 206 ILE A CA 1
ATOM 1659 C C . ILE A 1 206 ? 4.624 1.878 -13.288 1.00 97.75 206 ILE A C 1
ATOM 1661 O O . ILE A 1 206 ? 5.209 1.793 -14.365 1.00 97.75 206 ILE A O 1
ATOM 1665 N N . LEU A 1 207 ? 5.208 1.586 -12.120 1.00 97.69 207 LEU A N 1
ATOM 1666 C CA . LEU A 1 207 ? 6.597 1.143 -12.017 1.00 97.69 207 LEU A CA 1
ATOM 1667 C C . LEU A 1 207 ? 6.835 -0.135 -12.826 1.00 97.69 207 LEU A C 1
ATOM 1669 O O . LEU A 1 207 ? 7.782 -0.207 -13.601 1.00 97.69 207 LEU A O 1
ATOM 1673 N N . TYR A 1 208 ? 5.985 -1.146 -12.655 1.00 97.06 208 TYR A N 1
ATOM 1674 C CA . TYR A 1 208 ? 6.183 -2.449 -13.291 1.00 97.06 208 TYR A CA 1
ATOM 1675 C C . TYR A 1 208 ? 6.078 -2.357 -14.814 1.00 97.06 208 TYR A C 1
ATOM 1677 O O . TYR A 1 208 ? 6.887 -2.962 -15.518 1.00 97.06 208 TYR A O 1
ATOM 1685 N N . LEU A 1 209 ? 5.125 -1.567 -15.314 1.00 96.06 209 LEU A N 1
ATOM 1686 C CA . LEU A 1 209 ? 4.986 -1.286 -16.740 1.00 96.06 209 LEU A CA 1
ATOM 1687 C C . LEU A 1 209 ? 6.182 -0.489 -17.272 1.00 96.06 209 LEU A C 1
ATOM 1689 O O . LEU A 1 209 ? 6.757 -0.877 -18.284 1.00 96.06 209 LEU A O 1
ATOM 1693 N N . GLY A 1 210 ? 6.607 0.570 -16.579 1.00 96.12 210 GLY A N 1
ATOM 1694 C CA . GLY A 1 210 ? 7.755 1.377 -16.999 1.00 96.12 210 GLY A CA 1
ATOM 1695 C C . GLY A 1 210 ? 9.061 0.580 -17.046 1.00 96.12 210 GLY A C 1
ATOM 1696 O O . GLY A 1 210 ? 9.848 0.740 -17.979 1.00 96.12 210 GLY A O 1
ATOM 1697 N N . LEU A 1 211 ? 9.263 -0.351 -16.108 1.00 95.75 211 LEU A N 1
ATOM 1698 C CA . LEU A 1 211 ? 10.398 -1.277 -16.132 1.00 95.75 211 LEU A CA 1
ATOM 1699 C C . LEU A 1 211 ? 10.347 -2.261 -17.310 1.00 95.75 211 LEU A C 1
ATOM 1701 O O . LEU A 1 211 ? 11.400 -2.639 -17.805 1.00 95.75 211 LEU A O 1
ATOM 1705 N N . CYS A 1 212 ? 9.161 -2.666 -17.777 1.00 94.00 212 CYS A N 1
ATOM 1706 C CA . CYS A 1 212 ? 9.034 -3.523 -18.965 1.00 94.00 212 CYS A CA 1
ATOM 1707 C C . CYS A 1 212 ? 9.346 -2.794 -20.272 1.00 94.00 212 CYS A C 1
ATOM 1709 O O . CYS A 1 212 ? 9.785 -3.432 -21.217 1.00 94.00 212 CYS A O 1
ATOM 1711 N N . VAL A 1 213 ? 9.079 -1.488 -20.346 1.00 91.12 213 VAL A N 1
ATOM 1712 C CA . VAL A 1 213 ? 9.342 -0.696 -21.559 1.00 91.12 213 VAL A CA 1
ATOM 1713 C C . VAL A 1 213 ? 10.797 -0.224 -21.621 1.00 91.12 213 VAL A C 1
ATOM 1715 O O . VAL A 1 213 ? 11.333 -0.007 -22.703 1.00 91.12 213 VAL A O 1
ATOM 1718 N N . THR A 1 214 ? 11.446 -0.075 -20.464 1.00 80.12 214 THR A N 1
ATOM 1719 C CA . THR A 1 214 ? 12.843 0.382 -20.382 1.00 80.12 214 THR A CA 1
ATOM 1720 C C . THR A 1 214 ? 13.865 -0.759 -20.537 1.00 80.12 214 THR A C 1
ATOM 1722 O O . THR A 1 214 ? 15.025 -0.484 -20.848 1.00 80.12 214 THR A O 1
ATOM 1725 N N . ALA A 1 215 ? 13.462 -2.014 -20.296 1.00 60.16 215 ALA A N 1
ATOM 1726 C CA . ALA A 1 215 ? 14.306 -3.212 -20.401 1.00 60.16 215 ALA A CA 1
ATOM 1727 C C . ALA A 1 215 ? 14.345 -3.779 -21.828 1.00 60.16 215 ALA A C 1
ATOM 1729 O O . ALA A 1 215 ? 15.443 -4.219 -22.240 1.00 60.16 215 ALA A O 1
#

Organism: NCBI:txid667725

Foldseek 3Di:
DDDDDDPDPDPPPPDDDPDDDPVVVVVVVVVVVVVVVVVVVVVVVVVVVVVVVVDPDPVCVVVCVVCVVVVVVPDPQDFLADPVQLVLQLVLLCLLQVLLVLCVVLVVNVLSVLSVQLSVLSNVCSVGPHPDDSVVSNVVSVVVSVVVLVVLLVLFDPCSVVLVVLLVQLVVLCVQLVVCSVVVNSVSNSVSSSVSSVSVSVSSNSSSVSNSVSD

pLDDT: mean 80.22, std 22.27, range [37.38, 98.62]

Radius of gyration: 25.68 Å; chains: 1; bounding box: 73×44×72 Å

Sequence (215 aa):
MVTKNTNTYAEAYTGIESHTEPAQVYQQMQYISQRSKTKSYLYELNAVSDITKYFDLPVIKEHVTGTVKTHLATKVQETIMPEEYYARCFITSHLSMMSSVVGLLLGHYVLCTMSLGVWLTSINYWWRPTVGLARTLDMLIVQGALWTHLYYSQYMTEYAGVYYLTMAAAIFCYFKASQHGNVGDFDNDTKFHCFMHFLGNLSNCILYLGLCVTA

Secondary structure (DSSP, 8-state):
--PPP--SSSSSSS---TT--HHHHHHHHHHHHHHHHHHHHHHHHHHHHHHGGG---HHHHHHHHHHHHHHHSS-----SS-HHHHHHHHHHHTHHHHHHHHHHHTT-HHHHHHHHHHHHHHHHHHTS--SSHHHHHHHHHHHHHHHHHHHHGGG--TTHHHHHHHHHHHHHHHHHHHHHHHTT-HHHHHHHHHHHHHHHHHHHHHHHHHHHHH-